Protein AF-A0A4Z1I2K7-F1 (afdb_monomer_lite)

pLDDT: mean 70.23, std 15.48, range [31.17, 91.56]

Sequence (311 aa):
MLHRNRSLVRYIWLFLELQEYDCNECDTHDAELFSISNINNTLITTGILNLFTTLSVWEPGNSLLLDISVHSPSDSEHWFKYLTFEPDVAFDMFDRNPHTKTSMPVRPTDHHHGWIAGSRNSIPSLVAVEKVFGEIFGGSPFKSLKQEDQWWQRLPLVPAITDFRKFTMSLGRSGLMIYSNGQINLLFESLPCAQLQKLIIFGNFEQTYPASYGSYCGPTRIPSSSISKALTNASFTLEHLSISFIVEVNHFFKFRELSWKCPNLTWLALTSRLLIPQVLPAELDDLLRAAAAAAMKMPNLEIMELWNGEK

Structure (mmCIF, N/CA/C/O backbone):
data_AF-A0A4Z1I2K7-F1
#
_entry.id   AF-A0A4Z1I2K7-F1
#
loop_
_atom_site.group_PDB
_atom_site.id
_atom_site.type_symbol
_atom_site.label_atom_id
_atom_site.label_alt_id
_atom_site.label_comp_id
_atom_site.label_asym_id
_atom_site.label_entity_id
_atom_site.label_seq_id
_atom_site.pdbx_PDB_ins_code
_atom_site.Cartn_x
_atom_site.Cartn_y
_atom_site.Cartn_z
_atom_site.occupancy
_atom_site.B_iso_or_equiv
_atom_site.auth_seq_id
_atom_site.auth_comp_id
_atom_site.auth_asym_id
_atom_site.auth_atom_id
_atom_site.pdbx_PDB_model_num
ATOM 1 N N . MET A 1 1 ? -35.663 1.750 9.234 1.00 44.09 1 MET A N 1
ATOM 2 C CA . MET A 1 1 ? -35.023 0.561 8.619 1.00 44.09 1 MET A CA 1
ATOM 3 C C . MET A 1 1 ? -33.587 0.815 8.144 1.00 44.09 1 MET A C 1
ATOM 5 O O . MET A 1 1 ? -32.782 -0.085 8.309 1.00 44.09 1 MET A O 1
ATOM 9 N N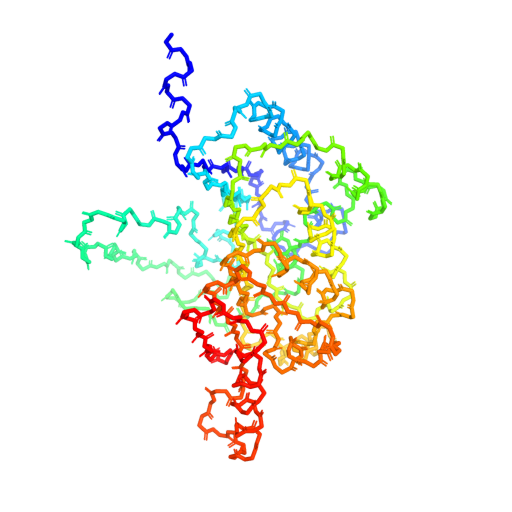 . LEU A 1 2 ? -33.212 2.015 7.668 1.00 52.66 2 LEU A N 1
ATOM 10 C CA . LEU A 1 2 ? -31.837 2.324 7.211 1.00 52.66 2 LEU A CA 1
ATOM 11 C C . LEU A 1 2 ? -30.726 2.161 8.277 1.00 52.66 2 LEU A C 1
ATOM 13 O O . LEU A 1 2 ? -29.655 1.661 7.954 1.00 52.66 2 LEU A O 1
ATOM 17 N N . HIS A 1 3 ? -30.974 2.505 9.548 1.00 52.38 3 HIS A N 1
ATOM 18 C CA . HIS A 1 3 ? -29.964 2.365 10.615 1.00 52.38 3 HIS A CA 1
ATOM 19 C C . HIS A 1 3 ? -29.588 0.909 10.936 1.00 52.38 3 HIS A C 1
ATOM 21 O O . HIS A 1 3 ? -28.457 0.645 11.325 1.00 52.38 3 HIS A O 1
ATOM 27 N N . ARG A 1 4 ? -30.513 -0.044 10.751 1.00 55.06 4 ARG A N 1
ATOM 28 C CA . ARG A 1 4 ? -30.314 -1.454 11.132 1.00 55.06 4 ARG A CA 1
ATOM 29 C C . ARG A 1 4 ? -29.404 -2.208 10.158 1.00 55.06 4 ARG A C 1
ATOM 31 O O . ARG A 1 4 ? -28.819 -3.210 10.541 1.00 55.06 4 ARG A O 1
ATOM 38 N N . ASN A 1 5 ? -29.280 -1.713 8.924 1.00 64.12 5 ASN A N 1
ATOM 39 C CA . ASN A 1 5 ? -28.452 -2.337 7.893 1.00 64.12 5 ASN A CA 1
ATOM 40 C C . ASN A 1 5 ? -26.989 -1.875 7.976 1.00 64.12 5 ASN A C 1
ATOM 42 O O . ASN A 1 5 ? -26.101 -2.668 7.692 1.00 64.12 5 ASN A O 1
ATOM 46 N N . ARG A 1 6 ? -26.724 -0.631 8.411 1.00 76.25 6 ARG A N 1
ATOM 47 C CA . ARG A 1 6 ? -25.356 -0.084 8.518 1.00 76.25 6 ARG A CA 1
ATOM 48 C C . ARG A 1 6 ? -24.484 -0.867 9.504 1.00 76.25 6 ARG A C 1
ATOM 50 O O . ARG A 1 6 ? -23.341 -1.157 9.195 1.00 76.25 6 ARG A O 1
ATOM 57 N N . SER A 1 7 ? -25.036 -1.280 10.646 1.00 77.06 7 SER A N 1
ATOM 58 C CA . SER A 1 7 ? -24.301 -2.032 11.680 1.00 77.06 7 SER A CA 1
ATOM 59 C C . SER A 1 7 ? -23.966 -3.485 11.308 1.00 77.06 7 SER A C 1
ATOM 61 O O . SER A 1 7 ? -23.242 -4.155 12.053 1.00 77.06 7 SER A O 1
ATOM 63 N N . LEU A 1 8 ? -24.507 -3.982 10.189 1.00 82.69 8 LEU A N 1
ATOM 64 C CA . LEU A 1 8 ? -24.230 -5.316 9.653 1.00 82.69 8 LEU A CA 1
ATOM 65 C C . LEU A 1 8 ? -23.111 -5.308 8.606 1.00 82.69 8 LEU A C 1
ATOM 67 O O . LEU A 1 8 ? -22.536 -6.361 8.341 1.00 82.69 8 LEU A O 1
ATOM 71 N N . VAL A 1 9 ? -22.802 -4.153 8.011 1.00 83.94 9 VAL A N 1
ATOM 72 C CA . VAL A 1 9 ? -21.748 -4.039 6.998 1.00 83.94 9 VAL A CA 1
ATOM 73 C C . VAL A 1 9 ? -20.390 -4.110 7.691 1.00 83.94 9 VAL A C 1
ATOM 75 O O . VAL A 1 9 ? -20.098 -3.295 8.559 1.00 83.94 9 VAL A O 1
ATOM 78 N N . ARG A 1 10 ? -19.575 -5.100 7.311 1.00 83.06 10 ARG A N 1
ATOM 79 C CA . ARG A 1 10 ? -18.240 -5.358 7.890 1.00 83.06 10 ARG A CA 1
ATOM 80 C C . ARG A 1 10 ? -17.088 -5.064 6.951 1.00 83.06 10 ARG A C 1
ATOM 82 O O . ARG A 1 10 ? -15.964 -4.905 7.406 1.00 83.06 10 ARG A O 1
ATOM 89 N N . TYR A 1 11 ? -17.367 -5.012 5.657 1.00 82.06 11 TYR A N 1
ATOM 90 C CA . TYR A 1 11 ? -16.368 -4.831 4.622 1.00 82.06 11 TYR A CA 1
ATOM 91 C C . TYR A 1 11 ? -16.939 -3.948 3.522 1.00 82.06 11 TYR A C 1
ATOM 93 O O . TYR A 1 11 ? -18.038 -4.205 3.025 1.00 82.06 11 TYR A O 1
ATOM 101 N N . ILE A 1 12 ? -16.196 -2.907 3.169 1.00 82.81 12 ILE A N 1
ATOM 102 C CA . ILE A 1 12 ? -16.430 -2.091 1.985 1.00 82.81 12 ILE A CA 1
ATOM 103 C C . ILE A 1 12 ? -15.139 -2.098 1.183 1.00 82.81 12 ILE A C 1
ATOM 105 O O . ILE A 1 12 ? -14.084 -1.732 1.695 1.00 82.81 12 ILE A O 1
ATOM 109 N N . TRP A 1 13 ? -15.252 -2.479 -0.083 1.00 82.06 13 TRP A N 1
ATOM 110 C CA . TRP A 1 13 ? -14.166 -2.398 -1.043 1.00 82.06 13 TRP A CA 1
ATOM 111 C C . TRP A 1 13 ? -14.495 -1.336 -2.085 1.00 82.06 13 TRP A C 1
ATOM 113 O O . TRP A 1 13 ? -15.484 -1.452 -2.811 1.00 82.06 13 TRP A O 1
ATOM 123 N N . LEU A 1 14 ? -13.687 -0.279 -2.124 1.00 80.19 14 LEU A N 1
ATOM 124 C CA . LEU A 1 14 ? -13.716 0.715 -3.183 1.00 80.19 14 LEU A CA 1
ATOM 125 C C . LEU A 1 14 ? -12.704 0.313 -4.255 1.00 80.19 14 LEU A C 1
ATOM 127 O O . LEU A 1 14 ? -11.499 0.461 -4.062 1.00 80.19 14 LEU A O 1
ATOM 131 N N . PHE A 1 15 ? -13.210 -0.160 -5.388 1.00 82.50 15 PHE A N 1
ATOM 132 C CA . PHE A 1 15 ? -12.416 -0.459 -6.572 1.00 82.50 15 PHE A CA 1
ATOM 133 C C . PHE A 1 15 ? -12.577 0.663 -7.602 1.00 82.50 15 PHE A C 1
ATOM 135 O O . PHE A 1 15 ? -13.696 0.958 -8.026 1.00 82.50 15 PHE A O 1
ATOM 142 N N . LEU A 1 16 ? -11.474 1.313 -7.973 1.00 81.25 16 LEU A N 1
ATOM 143 C CA . LEU A 1 16 ? -11.445 2.398 -8.950 1.00 81.25 16 LEU A CA 1
ATOM 144 C C . LEU A 1 16 ? -10.683 1.961 -10.200 1.00 81.25 16 LEU A C 1
ATOM 146 O O . LEU A 1 16 ? -9.458 1.833 -10.175 1.00 81.25 16 LEU A O 1
ATOM 150 N N . GLU A 1 17 ? -11.424 1.779 -11.287 1.00 85.81 17 GLU A N 1
ATOM 151 C CA . GLU A 1 17 ? -10.871 1.496 -12.608 1.00 85.81 17 GLU A CA 1
ATOM 152 C C . GLU A 1 17 ? -10.433 2.800 -13.296 1.00 85.81 17 GLU A C 1
ATOM 154 O O . GLU A 1 17 ? -11.206 3.752 -13.422 1.00 85.81 17 GLU A O 1
ATOM 159 N N . LEU A 1 18 ? -9.170 2.852 -13.699 1.00 84.94 18 LEU A N 1
ATOM 160 C CA . LEU A 1 18 ? -8.529 3.937 -14.424 1.00 84.94 18 LEU A CA 1
ATOM 161 C C . LEU A 1 18 ? -8.624 3.688 -15.930 1.00 84.94 18 LEU A C 1
ATOM 163 O O . LEU A 1 18 ? -8.789 2.558 -16.378 1.00 84.94 18 LEU A O 1
ATOM 167 N N . GLN A 1 19 ? -8.458 4.751 -16.717 1.00 88.31 19 GLN A N 1
ATOM 168 C CA . GLN A 1 19 ? -8.424 4.646 -18.177 1.00 88.31 19 GLN A CA 1
ATOM 169 C C . GLN A 1 19 ? -7.367 3.642 -18.661 1.00 88.31 19 GLN A C 1
ATOM 171 O O . GLN A 1 19 ? -6.248 3.614 -18.139 1.00 88.31 19 GLN A O 1
ATOM 176 N N . GLU A 1 20 ? -7.730 2.856 -19.674 1.00 89.12 20 GLU A N 1
ATOM 177 C CA . GLU A 1 20 ? -6.807 2.019 -20.446 1.00 89.12 20 GLU A CA 1
ATOM 178 C C . GLU A 1 20 ? -5.742 2.871 -21.143 1.00 89.12 20 GLU A C 1
ATOM 180 O O . GLU A 1 20 ? -5.973 4.040 -21.469 1.00 89.12 20 GLU A O 1
ATOM 185 N N . TYR A 1 21 ? -4.582 2.268 -21.379 1.00 87.75 21 TYR A N 1
ATOM 186 C CA . TYR A 1 21 ? -3.468 2.884 -22.085 1.00 87.75 21 TYR A CA 1
ATOM 187 C C . TYR A 1 21 ? -2.758 1.856 -22.972 1.00 87.75 21 TYR A C 1
ATOM 189 O O . TYR A 1 21 ? -2.692 0.664 -22.663 1.00 87.75 21 TYR A O 1
ATOM 197 N N . ASP A 1 22 ? -2.205 2.311 -24.093 1.00 89.94 22 ASP A N 1
ATOM 198 C CA . ASP A 1 22 ? -1.552 1.440 -25.070 1.00 89.94 22 ASP A CA 1
ATOM 199 C C . ASP A 1 22 ? -0.019 1.388 -24.893 1.00 89.94 22 ASP A C 1
ATOM 201 O O . ASP A 1 22 ? 0.556 1.952 -23.955 1.00 89.94 22 ASP A O 1
ATOM 205 N N . CYS A 1 23 ? 0.673 0.693 -25.804 1.00 88.81 23 CYS A N 1
ATOM 206 C CA . CYS A 1 23 ? 2.132 0.571 -25.753 1.00 88.81 23 CYS A CA 1
ATOM 207 C C . CYS A 1 23 ? 2.881 1.896 -25.983 1.00 88.81 23 CYS A C 1
ATOM 209 O O . CYS A 1 23 ? 4.070 1.975 -25.679 1.00 88.81 23 CYS A O 1
ATOM 211 N N . ASN A 1 24 ? 2.221 2.943 -26.492 1.00 87.38 24 ASN A N 1
ATOM 212 C CA . ASN A 1 24 ? 2.839 4.264 -26.608 1.00 87.38 24 ASN A CA 1
ATOM 213 C C . ASN A 1 24 ? 2.977 4.935 -25.239 1.00 87.38 24 ASN A C 1
ATOM 215 O O . ASN A 1 24 ? 3.823 5.808 -25.077 1.00 87.38 24 ASN A O 1
ATOM 219 N N . GLU A 1 25 ? 2.167 4.527 -24.259 1.00 85.69 25 GLU A N 1
ATOM 220 C CA . GLU A 1 25 ? 2.172 5.060 -22.897 1.00 85.69 25 GLU A CA 1
ATOM 221 C C . GLU A 1 25 ? 2.825 4.125 -21.873 1.00 85.69 25 GLU A C 1
ATOM 223 O O . GLU A 1 25 ? 3.268 4.587 -20.822 1.00 85.69 25 GLU A O 1
ATOM 228 N N . CYS A 1 26 ? 2.894 2.818 -22.148 1.00 85.88 26 CYS A N 1
ATOM 229 C CA . CYS A 1 26 ? 3.354 1.826 -21.171 1.00 85.88 26 CYS A CA 1
ATOM 230 C C . CYS A 1 26 ? 4.850 1.917 -20.818 1.00 85.88 26 CYS A C 1
ATOM 232 O O . CYS A 1 26 ? 5.275 1.306 -19.841 1.00 85.88 26 CYS A O 1
ATOM 234 N N . ASP A 1 27 ? 5.648 2.612 -21.636 1.00 85.25 27 ASP A N 1
ATOM 235 C CA . ASP A 1 27 ? 7.092 2.837 -21.456 1.00 85.25 27 ASP A CA 1
ATOM 236 C C . ASP A 1 27 ? 7.532 4.181 -22.085 1.00 85.25 27 ASP A C 1
ATOM 238 O O . ASP A 1 27 ? 8.506 4.290 -22.837 1.00 85.25 27 ASP A O 1
ATOM 242 N N . THR A 1 28 ? 6.737 5.227 -21.852 1.00 80.94 28 THR A N 1
ATOM 243 C CA . THR A 1 28 ? 6.946 6.544 -22.467 1.00 80.94 28 THR A CA 1
ATOM 244 C C . THR A 1 28 ? 7.916 7.426 -21.692 1.00 80.94 28 THR A C 1
ATOM 246 O O . THR A 1 28 ? 7.768 7.642 -20.497 1.00 80.94 28 THR A O 1
ATOM 249 N N . HIS A 1 29 ? 8.881 8.029 -22.385 1.00 74.75 29 HIS A N 1
ATOM 250 C CA . HIS A 1 29 ? 9.780 9.022 -21.782 1.00 74.75 29 HIS A CA 1
ATOM 251 C C . HIS A 1 29 ? 9.177 10.439 -21.779 1.00 74.75 29 HIS A C 1
ATOM 253 O O . HIS A 1 29 ? 9.857 11.403 -21.424 1.00 74.75 29 HIS A O 1
ATOM 259 N N . ASP A 1 30 ? 7.915 10.574 -22.194 1.00 72.75 30 ASP A N 1
ATOM 260 C CA . ASP A 1 30 ? 7.165 11.817 -22.087 1.00 72.75 30 ASP A CA 1
ATOM 261 C C . ASP A 1 30 ? 6.683 12.017 -20.644 1.00 72.75 30 ASP A C 1
ATOM 263 O O . ASP A 1 30 ? 5.853 11.264 -20.128 1.00 72.75 30 ASP A O 1
ATOM 267 N N . ALA A 1 31 ? 7.197 13.064 -19.997 1.00 63.00 31 ALA A N 1
ATOM 268 C CA . ALA A 1 31 ? 6.878 13.405 -18.615 1.00 63.00 31 ALA A CA 1
ATOM 269 C C . ALA A 1 31 ? 5.378 13.678 -18.380 1.00 63.00 31 ALA A C 1
ATOM 271 O O . ALA A 1 31 ? 4.906 13.516 -17.252 1.00 63.00 31 ALA A O 1
ATOM 272 N N . GLU A 1 32 ? 4.620 14.071 -19.412 1.00 62.25 32 GLU A N 1
ATOM 273 C CA . GLU A 1 32 ? 3.174 14.305 -19.295 1.00 62.25 32 GLU A CA 1
ATOM 274 C C . GLU A 1 32 ? 2.364 13.000 -19.308 1.00 62.25 32 GLU A C 1
ATOM 276 O O . GLU A 1 32 ? 1.381 12.882 -18.578 1.00 62.25 32 GLU A O 1
ATOM 281 N N . LEU A 1 33 ? 2.797 12.002 -20.084 1.00 63.31 33 LEU A N 1
ATOM 282 C CA . LEU A 1 33 ? 2.142 10.687 -20.193 1.00 63.31 33 LEU A CA 1
ATOM 283 C C . LEU A 1 33 ? 2.595 9.697 -19.110 1.00 63.31 33 LEU A C 1
ATOM 285 O O . LEU A 1 33 ? 1.949 8.673 -18.866 1.00 63.31 33 LEU A O 1
ATOM 289 N N . PHE A 1 34 ? 3.706 10.021 -18.457 1.00 60.81 34 PHE A N 1
ATOM 290 C CA . PHE A 1 34 ? 4.255 9.310 -17.316 1.00 60.81 34 PHE A CA 1
ATOM 291 C C . PHE A 1 34 ? 3.362 9.401 -16.068 1.00 60.81 34 PHE A C 1
ATOM 293 O O . PHE A 1 34 ? 3.260 8.450 -15.296 1.00 60.81 34 PHE A O 1
ATOM 300 N N . SER A 1 35 ? 2.694 10.540 -15.869 1.00 64.75 35 SER A N 1
ATOM 301 C CA . SER A 1 35 ? 1.830 10.768 -14.708 1.00 64.75 35 SER A CA 1
ATOM 302 C C . SER A 1 35 ? 0.425 10.198 -14.917 1.00 64.75 35 SER A C 1
ATOM 304 O O . SER A 1 35 ? -0.076 10.105 -16.038 1.00 64.75 35 SER A O 1
ATOM 306 N N . ILE A 1 36 ? -0.262 9.873 -13.818 1.00 70.06 36 ILE A N 1
ATOM 307 C CA . ILE A 1 36 ? -1.695 9.555 -13.852 1.00 70.06 36 ILE A CA 1
ATOM 308 C C . ILE A 1 36 ? -2.447 10.717 -14.524 1.00 70.06 36 ILE A C 1
ATOM 310 O O . ILE A 1 36 ? -2.233 11.883 -14.177 1.00 70.06 36 ILE A O 1
ATOM 314 N N . SER A 1 37 ? -3.342 10.407 -15.471 1.00 76.81 37 SER A N 1
ATOM 315 C CA . SER A 1 37 ? -4.111 11.428 -16.191 1.00 76.81 37 SER A CA 1
ATOM 316 C C . SER A 1 37 ? -4.931 12.296 -15.225 1.00 76.81 37 SER A C 1
ATOM 318 O O . SER A 1 37 ? -5.364 11.850 -14.160 1.00 76.81 37 SER A O 1
ATOM 320 N N . ASN A 1 38 ? -5.213 13.547 -15.598 1.00 80.25 38 ASN A N 1
ATOM 321 C CA . ASN A 1 38 ? -6.065 14.425 -14.783 1.00 80.25 38 ASN A CA 1
ATOM 322 C C . ASN A 1 38 ? -7.458 13.824 -14.523 1.00 80.25 38 ASN A C 1
ATOM 324 O O . ASN A 1 38 ? -8.038 14.047 -13.460 1.00 80.25 38 ASN A O 1
ATOM 328 N N . ILE A 1 39 ? -7.983 13.047 -15.476 1.00 84.00 39 ILE A N 1
ATOM 329 C CA . ILE A 1 39 ? -9.266 12.346 -15.351 1.00 84.00 39 ILE A CA 1
ATOM 330 C C . ILE A 1 39 ? -9.170 11.278 -14.258 1.00 84.00 39 ILE A C 1
ATOM 332 O O . ILE A 1 39 ? -9.980 11.281 -13.332 1.00 84.00 39 ILE A O 1
ATOM 336 N N . ASN A 1 40 ? -8.137 10.435 -14.310 1.00 82.56 40 ASN A N 1
ATOM 337 C CA . ASN A 1 40 ? -7.884 9.395 -13.315 1.00 82.56 40 ASN A CA 1
ATOM 338 C C . ASN A 1 40 ? -7.641 9.998 -11.919 1.00 82.56 40 ASN A C 1
ATOM 340 O O . ASN A 1 40 ? -8.245 9.571 -10.939 1.00 82.56 40 ASN A O 1
ATOM 344 N N . ASN A 1 41 ? -6.850 11.067 -11.819 1.00 79.00 41 ASN A N 1
ATOM 345 C CA . ASN A 1 41 ? -6.628 11.784 -10.560 1.00 79.00 41 ASN A CA 1
ATOM 346 C C . ASN A 1 41 ? -7.923 12.384 -9.981 1.00 79.00 41 ASN A C 1
ATOM 348 O O . ASN A 1 41 ? -8.159 12.329 -8.769 1.00 79.00 41 ASN A O 1
ATOM 352 N N . THR A 1 42 ? -8.792 12.927 -10.837 1.00 84.94 42 THR A N 1
ATOM 353 C CA . THR A 1 42 ? -10.107 13.447 -10.429 1.00 84.94 42 THR A CA 1
ATOM 354 C C . THR A 1 42 ? -11.017 12.320 -9.947 1.00 84.94 42 THR A C 1
ATOM 356 O O . THR A 1 42 ? -11.695 12.485 -8.933 1.00 84.94 42 THR A O 1
ATOM 359 N N . LEU A 1 43 ? -11.007 11.168 -10.625 1.00 85.12 43 LEU A N 1
ATOM 360 C CA . LEU A 1 43 ? -11.755 9.979 -10.221 1.00 85.12 43 LEU A CA 1
ATOM 361 C C . LEU A 1 43 ? -11.315 9.488 -8.838 1.00 85.12 43 LEU A C 1
ATOM 363 O O . LEU A 1 43 ? -12.165 9.292 -7.972 1.00 85.12 43 LEU A O 1
ATOM 367 N N . ILE A 1 44 ? -10.005 9.355 -8.603 1.00 80.25 44 ILE A N 1
ATOM 368 C CA . ILE A 1 44 ? -9.463 8.890 -7.318 1.00 80.25 44 ILE A CA 1
ATOM 369 C C . ILE A 1 44 ? -9.818 9.864 -6.193 1.00 80.25 44 ILE A C 1
ATOM 371 O O . ILE A 1 44 ? -10.408 9.458 -5.191 1.00 80.25 44 ILE A O 1
ATOM 375 N N . THR A 1 45 ? -9.521 11.156 -6.360 1.00 81.81 45 THR A N 1
ATOM 376 C CA . THR A 1 45 ? -9.831 12.165 -5.330 1.00 81.81 45 THR A CA 1
ATOM 377 C C . THR A 1 45 ? -11.328 12.250 -5.041 1.00 81.81 45 THR A C 1
ATOM 379 O O . THR A 1 45 ? -11.744 12.206 -3.884 1.00 81.81 45 THR A O 1
ATOM 382 N N . THR A 1 46 ? -12.162 12.327 -6.076 1.00 87.25 46 THR A N 1
ATOM 383 C CA . THR A 1 46 ? -13.616 12.446 -5.916 1.00 87.25 46 THR A CA 1
ATOM 384 C C . THR A 1 46 ? -14.215 11.173 -5.321 1.00 87.25 46 THR A C 1
ATOM 386 O O . THR A 1 46 ? -15.070 11.257 -4.442 1.00 87.25 46 THR A O 1
ATOM 389 N N . GLY A 1 47 ? -13.746 9.998 -5.749 1.00 86.44 47 GLY A N 1
ATOM 390 C CA . GLY A 1 47 ? -14.188 8.703 -5.237 1.00 86.44 47 GLY A CA 1
ATOM 391 C C . GLY A 1 47 ? -13.917 8.553 -3.742 1.00 86.44 47 GLY A C 1
ATOM 392 O O . GLY A 1 47 ? -14.837 8.259 -2.977 1.00 86.44 47 GLY A O 1
ATOM 393 N N . ILE A 1 48 ? -12.685 8.843 -3.309 1.00 82.75 48 ILE A N 1
ATOM 394 C CA . ILE A 1 48 ? -12.300 8.803 -1.891 1.00 82.75 48 ILE A CA 1
ATOM 395 C C . ILE A 1 48 ? -13.100 9.835 -1.085 1.00 82.75 48 ILE A C 1
ATOM 397 O O . ILE A 1 48 ? -13.696 9.485 -0.067 1.00 82.75 48 ILE A O 1
ATOM 401 N N . LEU A 1 49 ? -13.188 11.088 -1.547 1.00 83.94 49 LEU A N 1
ATOM 402 C CA . LEU A 1 49 ? -13.927 12.139 -0.839 1.00 83.94 49 LEU A CA 1
ATOM 403 C C . LEU A 1 49 ? -15.413 11.792 -0.672 1.00 83.94 49 LEU A C 1
ATOM 405 O O . LEU A 1 49 ? -15.969 11.950 0.419 1.00 83.94 49 LEU A O 1
ATOM 409 N N . ASN A 1 50 ? -16.061 11.310 -1.732 1.00 89.00 50 ASN A N 1
ATOM 410 C CA . ASN A 1 50 ? -17.474 10.941 -1.703 1.00 89.00 50 ASN A CA 1
ATOM 411 C C . ASN A 1 50 ? -17.722 9.746 -0.784 1.00 89.00 50 ASN A C 1
ATOM 413 O O . ASN A 1 50 ? -18.711 9.743 -0.044 1.00 89.00 50 ASN A O 1
ATOM 417 N N . LEU A 1 51 ? -16.822 8.758 -0.790 1.00 86.19 51 LEU A N 1
ATOM 418 C CA . LEU A 1 51 ? -16.898 7.621 0.118 1.00 86.19 51 LEU A CA 1
ATOM 419 C C . LEU A 1 51 ? -16.805 8.083 1.574 1.00 86.19 51 LEU A C 1
ATOM 421 O O . LEU A 1 51 ? -17.703 7.790 2.361 1.00 86.19 51 LEU A O 1
ATOM 425 N N . PHE A 1 52 ? -15.771 8.852 1.921 1.00 84.38 52 PHE A N 1
ATOM 426 C CA . PHE A 1 52 ? -15.585 9.354 3.283 1.00 84.38 52 PHE A CA 1
ATOM 427 C C . PHE A 1 52 ? -16.769 10.225 3.715 1.00 84.38 52 PHE A C 1
ATOM 429 O O . PHE A 1 52 ? -17.299 10.050 4.808 1.00 84.38 52 PHE A O 1
ATOM 436 N N . THR A 1 53 ? -17.273 11.095 2.836 1.00 86.50 53 THR A N 1
ATOM 437 C CA . THR A 1 53 ? -18.477 11.902 3.104 1.00 86.50 53 THR A CA 1
ATOM 438 C C . THR A 1 53 ? -19.692 11.026 3.390 1.00 86.50 53 THR A C 1
ATOM 440 O O . THR A 1 53 ? -20.414 11.261 4.358 1.00 86.50 53 THR A O 1
ATOM 443 N N . THR A 1 54 ? -19.898 9.975 2.600 1.00 89.31 54 THR A N 1
ATOM 444 C CA . THR A 1 54 ? -21.028 9.052 2.763 1.00 89.31 54 THR A CA 1
ATOM 445 C C . THR A 1 54 ? -20.930 8.242 4.054 1.00 89.31 54 THR A C 1
ATOM 447 O O . THR A 1 54 ? -21.942 8.025 4.725 1.00 89.31 54 THR A O 1
ATOM 450 N N . LEU A 1 55 ? -19.727 7.796 4.416 1.00 86.19 55 LEU A N 1
ATOM 451 C CA . LEU A 1 55 ? -19.493 7.014 5.627 1.00 86.19 55 LEU A CA 1
ATOM 452 C C . LEU A 1 55 ? -19.419 7.883 6.892 1.00 86.19 55 LEU A C 1
ATOM 454 O O . LEU A 1 55 ? -19.652 7.373 7.981 1.00 86.19 55 LEU A O 1
ATOM 458 N N . SER A 1 56 ? -19.176 9.191 6.776 1.00 84.88 56 SER A N 1
ATOM 459 C CA . SER A 1 56 ? -19.061 10.102 7.930 1.00 84.88 56 SER A CA 1
ATOM 460 C C . SER A 1 56 ? -20.318 10.173 8.804 1.00 84.88 56 SER A C 1
ATOM 462 O O . SER A 1 56 ? -20.236 10.424 10.002 1.00 84.88 56 SER A O 1
ATOM 464 N N . VAL A 1 57 ? -21.490 9.906 8.220 1.00 87.12 57 VAL A N 1
ATOM 465 C CA . VAL A 1 57 ? -22.783 9.872 8.928 1.00 87.12 57 VAL A CA 1
ATOM 466 C C . VAL A 1 57 ? -23.122 8.487 9.490 1.00 87.12 57 VAL A C 1
ATOM 468 O O . VAL A 1 57 ? -24.264 8.235 9.890 1.00 87.12 57 VAL A O 1
ATOM 471 N N . TRP A 1 58 ? -22.192 7.534 9.414 1.00 85.81 58 TRP A N 1
ATOM 472 C CA . TRP A 1 58 ? -22.358 6.214 10.004 1.00 85.81 58 TRP A CA 1
ATOM 473 C C . TRP A 1 58 ? -21.890 6.265 11.452 1.00 85.81 58 TRP A C 1
ATOM 475 O O . TRP A 1 58 ? -20.767 6.670 11.743 1.00 85.81 58 TRP A O 1
ATOM 485 N N . GLU A 1 59 ? -22.774 5.843 12.352 1.00 80.56 59 GLU A N 1
ATOM 486 C CA . GLU A 1 59 ? -22.447 5.730 13.769 1.00 80.56 59 GLU A CA 1
ATOM 487 C C . GLU A 1 59 ? -21.324 4.705 13.979 1.00 80.56 59 GLU A C 1
ATOM 489 O O . GLU A 1 59 ? -21.277 3.718 13.232 1.00 80.56 59 GLU A O 1
ATOM 494 N N . PRO A 1 60 ? -20.473 4.888 15.006 1.00 71.88 60 PRO A N 1
ATOM 495 C CA . PRO A 1 60 ? -19.556 3.854 15.468 1.00 71.88 60 PRO A CA 1
ATOM 496 C C . PRO A 1 60 ? -20.339 2.557 15.692 1.00 71.88 60 PRO A C 1
ATOM 498 O O . PRO A 1 60 ? -21.196 2.459 16.573 1.00 71.88 60 PRO A O 1
ATOM 501 N N . GLY A 1 61 ? -20.124 1.596 14.801 1.00 68.31 61 GLY A N 1
ATOM 502 C CA . GLY A 1 61 ? -20.843 0.335 14.771 1.00 68.31 61 GLY A CA 1
ATOM 503 C C . GLY A 1 61 ? -19.951 -0.806 15.215 1.00 68.31 61 GLY A C 1
ATOM 504 O O . GLY A 1 61 ? -18.935 -0.626 15.881 1.00 68.31 61 GLY A O 1
ATOM 505 N N . ASN A 1 62 ? -20.321 -2.010 14.800 1.00 63.72 62 ASN A N 1
ATOM 506 C CA . ASN A 1 62 ? -19.366 -3.094 14.856 1.00 63.72 62 ASN A CA 1
ATOM 507 C C . ASN A 1 62 ? -18.299 -2.882 13.762 1.00 63.72 62 ASN A C 1
ATOM 509 O O . ASN A 1 62 ? -18.650 -2.403 12.688 1.00 63.72 62 ASN A O 1
ATOM 513 N N . SER A 1 63 ? -17.051 -3.273 14.034 1.00 73.38 63 SER A N 1
ATOM 514 C CA . SER A 1 63 ? -15.876 -3.017 13.185 1.00 73.38 63 SER A CA 1
ATOM 515 C C . SER A 1 63 ? -16.139 -3.123 11.667 1.00 73.38 63 SER A C 1
ATOM 517 O O . SER A 1 63 ? -16.705 -4.123 11.201 1.00 73.38 63 SER A O 1
ATOM 519 N N . LEU A 1 64 ? -15.774 -2.062 10.931 1.00 78.94 64 LEU A N 1
ATOM 520 C CA . LEU A 1 64 ? -15.875 -1.933 9.472 1.00 78.94 64 LEU A CA 1
ATOM 521 C C . LEU A 1 64 ? -14.471 -1.841 8.874 1.00 78.94 64 LEU A C 1
ATOM 523 O O . LEU A 1 64 ? -13.724 -0.906 9.173 1.00 78.94 64 LEU A O 1
ATOM 527 N N . LEU A 1 65 ? -14.172 -2.779 7.977 1.00 76.69 65 LEU A N 1
ATOM 528 C CA . LEU A 1 65 ? -12.976 -2.802 7.151 1.00 76.69 65 LEU A CA 1
ATOM 529 C C . LEU A 1 65 ? -13.205 -2.039 5.845 1.00 76.69 65 LEU A C 1
ATOM 531 O O . LEU A 1 65 ? -14.055 -2.428 5.042 1.00 76.69 65 LEU A O 1
ATOM 535 N N . LEU A 1 66 ? -12.418 -0.986 5.626 1.00 77.25 66 LEU A N 1
ATOM 536 C CA . LEU A 1 66 ? -12.317 -0.311 4.336 1.00 77.25 66 LEU A CA 1
ATOM 537 C C . LEU A 1 66 ? -11.079 -0.801 3.576 1.00 77.25 66 LEU A C 1
ATOM 539 O O . LEU A 1 66 ? -9.970 -0.761 4.109 1.00 77.25 66 LEU A O 1
ATOM 543 N N . ASP A 1 67 ? -11.292 -1.216 2.329 1.00 74.56 67 ASP A N 1
ATOM 544 C CA . ASP A 1 67 ? -10.259 -1.544 1.348 1.00 74.56 67 ASP A CA 1
ATOM 545 C C . ASP A 1 67 ? -10.394 -0.639 0.120 1.00 74.56 67 ASP A C 1
ATOM 547 O O . ASP A 1 67 ? -11.507 -0.362 -0.332 1.00 74.56 67 ASP A O 1
ATOM 551 N N . ILE A 1 68 ? -9.272 -0.150 -0.404 1.00 74.62 68 ILE A N 1
ATOM 552 C CA . ILE A 1 68 ? -9.233 0.731 -1.575 1.00 74.62 68 ILE A CA 1
ATOM 553 C C . ILE A 1 68 ? -8.225 0.165 -2.565 1.00 74.62 68 ILE A C 1
ATOM 555 O O . ILE A 1 68 ? -7.048 0.017 -2.237 1.00 74.62 68 ILE A O 1
ATOM 559 N N . SER A 1 69 ? -8.681 -0.082 -3.788 1.00 74.44 69 SER A N 1
ATOM 560 C CA . SER A 1 69 ? -7.851 -0.533 -4.903 1.00 74.44 69 SER A CA 1
ATOM 561 C C . SER A 1 69 ? -8.040 0.396 -6.097 1.00 74.44 69 SER A C 1
ATOM 563 O O . SER A 1 69 ? -9.154 0.827 -6.390 1.00 74.44 69 SER A O 1
ATOM 565 N N . VAL A 1 70 ? -6.941 0.717 -6.772 1.00 75.38 70 VAL A N 1
ATOM 566 C CA . VAL A 1 70 ? -6.904 1.604 -7.939 1.00 75.38 70 VAL A CA 1
ATOM 567 C C . VAL A 1 70 ? -6.114 0.899 -9.027 1.00 75.38 70 VAL A C 1
ATOM 569 O O . VAL A 1 70 ? -5.027 0.408 -8.733 1.00 75.38 70 VAL A O 1
ATOM 572 N N . HIS A 1 71 ? -6.652 0.831 -10.243 1.00 77.62 71 HIS A N 1
ATOM 573 C CA . HIS A 1 71 ? -6.095 -0.011 -11.300 1.00 77.62 71 HIS A CA 1
ATOM 574 C C . HIS A 1 71 ? -6.516 0.429 -12.708 1.00 77.62 71 HIS A C 1
ATOM 576 O O . HIS A 1 71 ? -7.679 0.755 -12.884 1.00 77.62 71 HIS A O 1
ATOM 582 N N . SER A 1 72 ? -5.632 0.367 -13.712 1.00 82.31 72 SER A N 1
ATOM 583 C CA . SER A 1 72 ? -6.002 0.437 -15.143 1.00 82.31 72 SER A CA 1
ATOM 584 C C . SER A 1 72 ? -5.948 -0.950 -15.788 1.00 82.31 72 SER A C 1
ATOM 586 O O . SER A 1 72 ? -4.871 -1.534 -15.711 1.00 82.31 72 SER A O 1
ATOM 588 N N . PRO A 1 73 ? -6.982 -1.457 -16.498 1.00 84.12 73 PRO A N 1
ATOM 589 C CA . PRO A 1 73 ? -6.973 -2.791 -17.133 1.00 84.12 73 PRO A CA 1
ATOM 590 C C . PRO A 1 73 ? -5.663 -3.138 -17.865 1.00 84.12 73 PRO A C 1
ATOM 592 O O . PRO A 1 73 ? -5.133 -4.252 -17.745 1.00 84.12 73 PRO A O 1
ATOM 595 N N . SER A 1 74 ? -5.072 -2.131 -18.509 1.00 86.12 74 SER A N 1
ATOM 596 C CA . SER A 1 74 ? -3.802 -2.193 -19.231 1.00 86.12 74 SER A CA 1
ATOM 597 C C . SER A 1 74 ? -2.566 -2.518 -18.374 1.00 86.12 74 SER A C 1
ATOM 599 O O . SER A 1 74 ? -1.581 -3.028 -18.912 1.00 86.12 74 SER A O 1
ATOM 601 N N . ASP A 1 75 ? -2.597 -2.340 -17.046 1.00 81.25 75 ASP A N 1
ATOM 602 C CA . ASP A 1 75 ? -1.495 -2.693 -16.131 1.00 81.25 75 ASP A CA 1
ATOM 603 C C . ASP A 1 75 ? -1.064 -4.162 -16.312 1.00 81.25 75 ASP A C 1
ATOM 605 O O . ASP A 1 75 ? 0.127 -4.491 -16.267 1.00 81.25 75 ASP A O 1
ATOM 609 N N . SER A 1 76 ? -2.033 -5.052 -16.565 1.00 82.12 76 SER A N 1
ATOM 610 C CA . SER A 1 76 ? -1.798 -6.484 -16.807 1.00 82.12 76 SER A CA 1
ATOM 611 C C . SER A 1 76 ? -1.640 -6.867 -18.282 1.00 82.12 76 SER A C 1
ATOM 613 O O . SER A 1 76 ? -1.269 -8.001 -18.591 1.00 82.12 76 SER A O 1
ATOM 615 N N . GLU A 1 77 ? -1.874 -5.946 -19.212 1.00 86.75 77 GLU A N 1
ATOM 616 C CA . GLU A 1 77 ? -1.744 -6.215 -20.647 1.00 86.75 77 GLU A CA 1
ATOM 617 C C . GLU A 1 77 ? -0.288 -6.091 -21.112 1.00 86.75 77 GLU A C 1
ATOM 619 O O . GLU A 1 77 ? 0.148 -6.839 -21.992 1.00 86.75 77 GLU A O 1
ATOM 624 N N . HIS A 1 78 ? 0.492 -5.235 -20.445 1.00 87.62 78 HIS A N 1
ATOM 625 C CA . HIS A 1 78 ? 1.858 -4.877 -20.833 1.00 87.62 78 HIS A CA 1
ATOM 626 C C . HIS A 1 78 ? 2.925 -5.619 -20.006 1.00 87.62 78 HIS A C 1
ATOM 628 O O . HIS A 1 78 ? 3.025 -6.851 -20.015 1.00 87.62 78 HIS A O 1
ATOM 634 N N . TRP A 1 79 ? 3.742 -4.867 -19.264 1.00 84.44 79 TRP A N 1
ATOM 635 C CA . TRP A 1 79 ? 4.895 -5.354 -18.508 1.00 84.44 79 TRP A CA 1
ATOM 636 C C . TRP A 1 79 ? 4.542 -6.230 -17.298 1.00 84.44 79 TRP A C 1
ATOM 638 O O . TRP A 1 79 ? 5.332 -7.107 -16.929 1.00 84.44 79 TRP A O 1
ATOM 648 N N . PHE A 1 80 ? 3.363 -6.051 -16.696 1.00 83.00 80 PHE A N 1
ATOM 649 C CA . PHE A 1 80 ? 3.004 -6.669 -15.414 1.00 83.00 80 PHE A CA 1
ATOM 650 C C . PHE A 1 80 ? 1.846 -7.653 -15.532 1.00 83.00 80 PHE A C 1
ATOM 652 O O . PHE A 1 80 ? 0.914 -7.639 -14.734 1.00 83.00 80 PHE A O 1
ATOM 659 N N . LYS A 1 81 ? 1.949 -8.595 -16.477 1.00 80.31 81 LYS A N 1
ATOM 660 C CA . LYS A 1 81 ? 0.897 -9.594 -16.725 1.00 80.31 81 LYS A CA 1
ATOM 661 C C . LYS A 1 81 ? 0.445 -10.347 -15.477 1.00 80.31 81 LYS A C 1
ATOM 663 O O . LYS A 1 81 ? -0.670 -10.842 -15.431 1.00 80.31 81 LYS A O 1
ATOM 668 N N . TYR A 1 82 ? 1.303 -10.515 -14.468 1.00 74.44 82 TYR A N 1
ATOM 669 C CA . TYR A 1 82 ? 0.972 -11.199 -13.208 1.00 74.44 82 TYR A CA 1
ATOM 670 C C . TYR A 1 82 ? -0.029 -10.454 -12.321 1.00 74.44 82 TYR A C 1
ATOM 672 O O . TYR A 1 82 ? -0.544 -11.073 -11.396 1.00 74.44 82 TYR A O 1
ATOM 680 N N . LEU A 1 83 ? -0.283 -9.169 -12.565 1.00 71.94 83 LEU A N 1
ATOM 681 C CA . LEU A 1 83 ? -1.249 -8.424 -11.779 1.00 71.94 83 LEU A CA 1
ATOM 682 C C . LEU A 1 83 ? -2.656 -8.979 -12.017 1.00 71.94 83 LEU A C 1
ATOM 684 O O . LEU A 1 83 ? -3.066 -9.232 -13.150 1.00 71.94 83 LEU A O 1
ATOM 688 N N . THR A 1 84 ? -3.361 -9.202 -10.915 1.00 66.31 84 THR A N 1
ATOM 689 C CA . THR A 1 84 ? -4.752 -9.644 -10.869 1.00 66.31 84 THR A CA 1
ATOM 690 C C . THR A 1 84 ? -5.508 -8.684 -9.971 1.00 66.31 84 THR A C 1
ATOM 692 O O . THR A 1 84 ? -5.021 -8.343 -8.895 1.00 66.31 84 THR A O 1
ATOM 695 N N . PHE A 1 85 ? -6.693 -8.265 -10.401 1.00 63.00 85 PHE A N 1
ATOM 696 C CA . PHE A 1 85 ? -7.448 -7.174 -9.772 1.00 63.00 85 PHE A CA 1
ATOM 697 C C . PHE A 1 85 ? -8.673 -7.696 -9.028 1.00 63.00 85 PHE A C 1
ATOM 699 O O . PHE A 1 85 ? -9.748 -7.104 -9.042 1.00 63.00 85 PHE A O 1
ATOM 706 N N . GLU A 1 86 ? -8.492 -8.853 -8.401 1.00 59.59 86 GLU A N 1
ATOM 707 C CA . GLU A 1 86 ? -9.487 -9.512 -7.570 1.00 59.59 86 GLU A CA 1
ATOM 708 C C . GLU A 1 86 ? -9.247 -9.142 -6.101 1.00 59.59 86 GLU A C 1
ATOM 710 O O . GLU A 1 86 ? -8.109 -8.866 -5.713 1.00 59.59 86 GLU A O 1
ATOM 715 N N . PRO A 1 87 ? -10.294 -9.122 -5.261 1.00 53.34 87 PRO A N 1
ATOM 716 C CA . PRO A 1 87 ? -10.099 -8.885 -3.845 1.00 53.34 87 PRO A CA 1
ATOM 717 C C . PRO A 1 87 ? -9.320 -10.064 -3.255 1.00 53.34 87 PRO A C 1
ATOM 719 O O . PRO A 1 87 ? -9.764 -11.208 -3.319 1.00 53.34 87 PRO A O 1
ATOM 722 N N . ASP A 1 88 ? -8.193 -9.775 -2.603 1.00 49.06 88 ASP A N 1
ATOM 723 C CA . ASP A 1 88 ? -7.380 -10.767 -1.878 1.00 49.06 88 ASP A CA 1
ATOM 724 C C . ASP A 1 88 ? -8.163 -11.509 -0.782 1.00 49.06 88 ASP A C 1
ATOM 726 O O . ASP A 1 88 ? -7.716 -12.529 -0.250 1.00 49.06 88 ASP A O 1
ATOM 730 N N . VAL A 1 89 ? -9.322 -10.973 -0.396 1.00 51.59 89 VAL A N 1
ATOM 731 C CA . VAL A 1 89 ? -10.251 -11.632 0.511 1.00 51.59 89 VAL A CA 1
ATOM 732 C C . VAL A 1 89 ? -10.994 -12.716 -0.272 1.00 51.59 89 VAL A C 1
ATOM 734 O O . VAL A 1 89 ? -12.153 -12.556 -0.655 1.00 51.59 89 VAL A O 1
ATOM 737 N N . ALA A 1 90 ? -10.356 -13.878 -0.429 1.00 43.22 90 ALA A N 1
ATOM 738 C CA . ALA A 1 90 ? -11.125 -15.111 -0.339 1.00 43.22 90 ALA A CA 1
ATOM 739 C C . ALA A 1 90 ? -11.953 -14.997 0.951 1.00 43.22 90 ALA A C 1
ATOM 741 O O . ALA A 1 90 ? -11.411 -14.627 1.996 1.00 43.22 90 ALA A O 1
ATOM 742 N N . PHE A 1 91 ? -13.265 -15.213 0.882 1.00 43.91 91 PHE A N 1
ATOM 743 C CA . PHE A 1 91 ? -14.184 -15.203 2.026 1.00 43.91 91 PHE A CA 1
ATOM 744 C C . PHE A 1 91 ? -13.877 -16.369 3.003 1.00 43.91 91 PHE A C 1
ATOM 746 O O . PHE A 1 91 ? -14.749 -17.133 3.397 1.00 43.91 91 PHE A O 1
ATOM 753 N N . ASP A 1 92 ? -12.630 -16.502 3.446 1.00 41.47 92 ASP A N 1
ATOM 754 C CA . ASP A 1 92 ? -12.123 -17.556 4.323 1.00 41.47 92 ASP A CA 1
ATOM 755 C C . ASP A 1 92 ? -12.419 -17.274 5.805 1.00 41.47 92 ASP A C 1
ATOM 757 O O . ASP A 1 92 ? -11.963 -18.003 6.683 1.00 41.47 92 ASP A O 1
ATOM 761 N N . MET A 1 93 ? -13.237 -16.262 6.126 1.00 41.81 93 MET A N 1
ATOM 762 C CA . MET A 1 93 ? -13.784 -16.149 7.482 1.00 41.81 93 MET A CA 1
ATOM 763 C C . MET A 1 93 ? -14.856 -17.209 7.786 1.00 41.81 93 MET A C 1
ATOM 765 O O . MET A 1 93 ? -15.169 -17.368 8.964 1.00 41.81 93 MET A O 1
ATOM 769 N N . PHE A 1 94 ? -15.387 -17.960 6.800 1.00 39.19 94 PHE A N 1
ATOM 770 C CA . PHE A 1 94 ? -16.420 -18.972 7.082 1.00 39.19 94 PHE A CA 1
ATOM 771 C C . PHE A 1 94 ? -16.399 -20.306 6.326 1.00 39.19 94 PHE A C 1
ATOM 773 O O . PHE A 1 94 ? -17.191 -21.157 6.718 1.00 39.19 94 PHE A O 1
ATOM 780 N N . ASP A 1 95 ? -15.518 -20.589 5.361 1.00 31.86 95 ASP A N 1
ATOM 781 C CA . ASP A 1 95 ? -15.531 -21.930 4.753 1.00 31.86 95 ASP A CA 1
ATOM 782 C C . ASP A 1 95 ? -14.157 -22.467 4.350 1.00 31.86 95 ASP A C 1
ATOM 784 O O . ASP A 1 95 ? -13.419 -21.885 3.563 1.00 31.86 95 ASP A O 1
ATOM 788 N N . ARG A 1 96 ? -13.836 -23.657 4.870 1.00 41.06 96 ARG A N 1
ATOM 789 C CA . ARG A 1 96 ? -12.747 -24.494 4.367 1.00 41.06 96 ARG A CA 1
ATOM 790 C C . ARG A 1 96 ? -13.136 -25.011 2.984 1.00 41.06 96 ARG A C 1
ATOM 792 O O . ARG A 1 96 ? -13.852 -26.007 2.907 1.00 41.06 96 ARG A O 1
ATOM 799 N N . ASN A 1 97 ? -12.586 -24.454 1.906 1.00 31.73 97 ASN A N 1
ATOM 800 C CA . ASN A 1 97 ? -12.371 -25.261 0.703 1.00 31.73 97 ASN A CA 1
ATOM 801 C C . ASN A 1 97 ? -11.232 -24.723 -0.185 1.00 31.73 97 ASN A C 1
ATOM 803 O O . ASN A 1 97 ? -11.441 -23.804 -0.974 1.00 31.73 97 ASN A O 1
ATOM 807 N N . PRO A 1 98 ? -10.014 -25.286 -0.112 1.00 40.88 98 PRO A N 1
ATOM 808 C CA . PRO A 1 98 ? -8.856 -24.727 -0.798 1.00 40.88 98 PRO A CA 1
ATOM 809 C C . PRO A 1 98 ? -8.721 -25.218 -2.248 1.00 40.88 98 PRO A C 1
ATOM 811 O O . PRO A 1 98 ? -7.634 -25.638 -2.619 1.00 40.88 98 PRO A O 1
ATOM 814 N N . HIS A 1 99 ? -9.756 -25.198 -3.096 1.00 41.44 99 HIS A N 1
ATOM 815 C CA . HIS A 1 99 ? -9.629 -25.704 -4.477 1.00 41.44 99 HIS A CA 1
ATOM 816 C C . HIS A 1 99 ? -10.430 -24.921 -5.526 1.00 41.44 99 HIS A C 1
ATOM 818 O O . HIS A 1 99 ? -11.414 -25.423 -6.050 1.00 41.44 99 HIS A O 1
ATOM 824 N N . THR A 1 100 ? -9.900 -23.774 -5.949 1.00 32.97 100 THR A N 1
ATOM 825 C CA . THR A 1 100 ? -9.950 -23.341 -7.359 1.00 32.97 100 THR A CA 1
ATOM 826 C C . THR A 1 100 ? -8.723 -22.489 -7.673 1.00 32.97 100 THR A C 1
ATOM 828 O O . THR A 1 100 ? -8.793 -21.273 -7.800 1.00 32.97 100 THR A O 1
ATOM 831 N N . LYS A 1 101 ? -7.559 -23.135 -7.827 1.00 37.25 101 LYS A N 1
ATOM 832 C CA . LYS A 1 101 ? -6.532 -22.580 -8.715 1.00 37.25 101 LYS A CA 1
ATOM 833 C C . LYS A 1 101 ? -7.066 -22.758 -10.126 1.00 37.25 101 LYS A C 1
ATOM 835 O O . LYS A 1 101 ? -6.904 -23.827 -10.711 1.00 37.25 101 LYS A O 1
ATOM 840 N N . THR A 1 102 ? -7.742 -21.743 -10.645 1.00 34.94 102 THR A N 1
ATOM 841 C CA . THR A 1 102 ? -8.009 -21.643 -12.075 1.00 34.94 102 THR A CA 1
ATOM 842 C C . THR A 1 102 ? -6.642 -21.670 -12.746 1.00 34.94 102 THR A C 1
ATOM 844 O O . THR A 1 102 ? -5.840 -20.750 -12.598 1.00 34.94 102 THR A O 1
ATOM 847 N N . SER A 1 103 ? -6.313 -22.793 -13.379 1.00 36.50 103 SER A N 1
ATOM 848 C CA . SER A 1 103 ? -5.123 -22.925 -14.206 1.00 36.50 103 SER A CA 1
ATOM 849 C C . SER A 1 103 ? -5.180 -21.812 -15.242 1.00 36.50 103 SER A C 1
ATOM 851 O O . SER A 1 103 ? -6.040 -21.848 -16.124 1.00 36.50 103 SER A O 1
ATOM 853 N N . MET A 1 104 ? -4.322 -20.800 -15.093 1.00 44.19 104 MET A N 1
ATOM 854 C CA . MET A 1 104 ? -4.242 -19.735 -16.079 1.00 44.19 104 MET A CA 1
ATOM 855 C C . MET A 1 104 ? -3.946 -20.376 -17.438 1.00 44.19 104 MET A C 1
ATOM 857 O O . MET A 1 104 ? -3.036 -21.211 -17.515 1.00 44.19 104 MET A O 1
ATOM 861 N N . PRO A 1 105 ? -4.699 -20.041 -18.502 1.00 51.88 105 PRO A N 1
ATOM 862 C CA . PRO A 1 105 ? -4.318 -20.450 -19.845 1.00 51.88 105 PRO A CA 1
ATOM 863 C C . PRO A 1 105 ? -2.874 -20.006 -20.088 1.00 51.88 105 PRO A C 1
ATOM 865 O O . PRO A 1 105 ? -2.461 -18.957 -19.586 1.00 51.88 105 PRO A O 1
ATOM 868 N N . VAL A 1 106 ? -2.098 -20.827 -20.808 1.00 54.91 106 VAL A N 1
ATOM 869 C CA . VAL A 1 106 ? -0.711 -20.512 -21.178 1.00 54.91 106 VAL A CA 1
ATOM 870 C C . VAL A 1 106 ? -0.698 -19.095 -21.733 1.00 54.91 106 VAL A C 1
ATOM 872 O O . VAL A 1 106 ? -1.256 -18.841 -22.801 1.00 54.91 106 VAL A O 1
ATOM 875 N N . ARG A 1 107 ? -0.130 -18.160 -20.966 1.00 65.06 107 ARG A N 1
ATOM 876 C CA . ARG A 1 107 ? -0.116 -16.760 -21.371 1.00 65.06 107 ARG A CA 1
ATOM 877 C C . ARG A 1 107 ? 0.702 -16.665 -22.654 1.00 65.06 107 ARG A C 1
ATOM 879 O O . ARG A 1 107 ? 1.812 -17.210 -22.687 1.00 65.06 107 ARG A O 1
ATOM 886 N N . PRO A 1 108 ? 0.158 -16.036 -23.707 1.00 69.31 108 PRO A N 1
ATOM 887 C CA . PRO A 1 108 ? 0.842 -15.951 -24.981 1.00 69.31 108 PRO A CA 1
ATOM 888 C C . PRO A 1 108 ? 2.203 -15.275 -24.804 1.00 69.31 108 PRO A C 1
ATOM 890 O O . PRO A 1 108 ? 2.384 -14.404 -23.950 1.00 69.31 108 PRO A O 1
ATOM 893 N N . THR A 1 109 ? 3.169 -15.720 -25.602 1.00 83.75 109 THR A N 1
ATOM 894 C CA . THR A 1 109 ? 4.475 -15.072 -25.701 1.00 83.75 109 THR A CA 1
ATOM 895 C C . THR A 1 109 ? 4.281 -13.628 -26.157 1.00 83.75 109 THR A C 1
ATOM 897 O O . THR A 1 109 ? 3.621 -13.373 -27.161 1.00 83.75 109 THR A O 1
ATOM 900 N N . ASP A 1 110 ? 4.877 -12.702 -25.420 1.00 86.62 110 ASP A N 1
ATOM 901 C CA . ASP A 1 110 ? 4.882 -11.274 -25.690 1.00 86.62 110 ASP A CA 1
ATOM 902 C C . ASP A 1 110 ? 6.329 -10.794 -25.601 1.00 86.62 110 ASP A C 1
ATOM 904 O O . ASP A 1 110 ? 6.844 -10.435 -24.541 1.00 86.62 110 ASP A O 1
ATOM 908 N N . HIS A 1 111 ? 7.006 -10.850 -26.744 1.00 87.06 111 HIS A N 1
ATOM 909 C CA . HIS A 1 111 ? 8.402 -10.451 -26.847 1.00 87.06 111 HIS A CA 1
ATOM 910 C C . HIS A 1 111 ? 8.613 -8.960 -26.567 1.00 87.06 111 HIS A C 1
ATOM 912 O O . HIS A 1 111 ? 9.706 -8.594 -26.144 1.00 87.06 111 HIS A O 1
ATOM 918 N N . HIS A 1 112 ? 7.594 -8.120 -26.782 1.00 87.62 112 HIS A N 1
ATOM 919 C CA . HIS A 1 112 ? 7.700 -6.677 -26.585 1.00 87.62 112 HIS A CA 1
ATOM 920 C C . HIS A 1 112 ? 7.849 -6.335 -25.100 1.00 87.62 112 HIS A C 1
ATOM 922 O O . HIS A 1 112 ? 8.723 -5.557 -24.735 1.00 87.62 112 HIS A O 1
ATOM 928 N N . HIS A 1 113 ? 7.091 -7.020 -24.242 1.00 89.44 113 HIS A N 1
ATOM 929 C CA . HIS A 1 113 ? 7.137 -6.842 -22.788 1.00 89.44 113 HIS A CA 1
ATOM 930 C C . HIS A 1 113 ? 7.980 -7.905 -22.064 1.00 89.44 113 HIS A C 1
ATOM 932 O O . HIS A 1 113 ? 7.867 -8.093 -20.851 1.00 89.44 113 HIS A O 1
ATOM 938 N N . GLY A 1 114 ? 8.812 -8.646 -22.802 1.00 86.44 114 GLY A N 1
ATOM 939 C CA . GLY A 1 114 ? 9.756 -9.603 -22.229 1.00 86.44 114 GLY A CA 1
ATOM 940 C C . GLY A 1 114 ? 9.143 -10.900 -21.698 1.00 86.44 114 GLY A C 1
ATOM 941 O O . GLY A 1 114 ? 9.783 -11.566 -20.890 1.00 86.44 114 GLY A O 1
ATOM 942 N N . TRP A 1 115 ? 7.941 -11.293 -22.120 1.00 88.50 115 TRP A N 1
ATOM 943 C CA . TRP A 1 115 ? 7.293 -12.541 -21.703 1.00 88.50 115 TRP A CA 1
ATOM 944 C C . TRP A 1 115 ? 7.466 -13.645 -22.751 1.00 88.50 115 TRP A C 1
ATOM 946 O O . TRP A 1 115 ? 7.123 -13.474 -23.916 1.00 88.50 115 TRP A O 1
ATOM 956 N N . ILE A 1 116 ? 7.941 -14.820 -22.336 1.00 86.06 116 ILE A N 1
ATOM 957 C CA . ILE A 1 116 ? 8.051 -16.011 -23.190 1.00 86.06 116 ILE A CA 1
ATOM 958 C C . ILE A 1 116 ? 7.415 -17.180 -22.450 1.00 86.06 116 ILE A C 1
ATOM 960 O O . ILE A 1 116 ? 7.810 -17.478 -21.325 1.00 86.06 116 ILE A O 1
ATOM 964 N N . ALA A 1 117 ? 6.416 -17.818 -23.070 1.00 83.31 117 ALA A N 1
ATOM 965 C CA . ALA A 1 117 ? 5.695 -18.960 -22.499 1.00 83.31 117 ALA A CA 1
ATOM 966 C C . ALA A 1 117 ? 5.199 -18.730 -21.050 1.00 83.31 117 ALA A C 1
ATOM 968 O O . ALA A 1 117 ? 5.266 -19.619 -20.205 1.00 83.31 117 ALA A O 1
ATOM 969 N N . GLY A 1 118 ? 4.721 -17.517 -20.750 1.00 74.88 118 GLY A N 1
ATOM 970 C CA . GLY A 1 118 ? 4.230 -17.147 -19.419 1.00 74.88 118 GLY A CA 1
ATOM 971 C C . GLY A 1 118 ? 5.304 -16.820 -18.376 1.00 74.88 118 GLY A C 1
ATOM 972 O O . GLY A 1 118 ? 4.948 -16.515 -17.241 1.00 74.88 118 GLY A O 1
ATOM 973 N N . SER A 1 119 ? 6.590 -16.814 -18.737 1.00 77.62 119 SER A N 1
ATOM 974 C CA . SER A 1 119 ? 7.691 -16.374 -17.870 1.00 77.62 119 SER A CA 1
ATOM 975 C C . SER A 1 119 ? 8.290 -15.051 -18.348 1.00 77.62 119 SER A C 1
ATOM 977 O O . SER A 1 119 ? 8.523 -14.862 -19.545 1.00 77.62 119 SER A O 1
ATOM 979 N N . ARG A 1 120 ? 8.572 -14.137 -17.412 1.00 80.88 120 ARG A N 1
ATOM 980 C CA . ARG A 1 120 ? 9.256 -12.873 -17.707 1.00 80.88 120 ARG A CA 1
ATOM 981 C C . ARG A 1 120 ? 10.764 -13.110 -17.832 1.00 80.88 120 ARG A C 1
ATOM 983 O O . ARG A 1 120 ? 11.400 -13.550 -16.882 1.00 80.88 120 ARG A O 1
ATOM 990 N N . ASN A 1 121 ? 11.310 -12.809 -19.003 1.00 84.50 121 ASN A N 1
ATOM 991 C CA . ASN A 1 121 ? 12.723 -12.942 -19.365 1.00 84.50 121 ASN A CA 1
ATOM 992 C C . ASN A 1 121 ? 13.454 -11.597 -19.417 1.00 84.50 121 ASN A C 1
ATOM 994 O O . ASN A 1 121 ? 14.666 -11.563 -19.225 1.00 84.50 121 ASN A O 1
ATOM 998 N N . SER A 1 122 ? 12.727 -10.501 -19.641 1.00 84.06 122 SER A N 1
ATOM 999 C CA . SER A 1 122 ? 13.280 -9.145 -19.606 1.00 84.06 122 SER A CA 1
ATOM 1000 C C . SER A 1 122 ? 12.594 -8.335 -18.518 1.00 84.06 122 SER A C 1
ATOM 1002 O O . SER A 1 122 ? 11.379 -8.417 -18.338 1.00 84.06 122 SER A O 1
ATOM 1004 N N . ILE A 1 123 ? 13.374 -7.552 -17.782 1.00 80.44 123 ILE A N 1
ATOM 1005 C CA . ILE A 1 123 ? 12.831 -6.601 -16.813 1.00 80.44 123 ILE A CA 1
ATOM 1006 C C . ILE A 1 123 ? 12.200 -5.401 -17.545 1.00 80.44 123 ILE A C 1
ATOM 1008 O O . ILE A 1 123 ? 12.691 -5.032 -18.614 1.00 80.44 123 ILE A O 1
ATOM 1012 N N . PRO A 1 124 ? 11.148 -4.782 -16.982 1.00 82.12 124 PRO A N 1
ATOM 1013 C CA . PRO A 1 124 ? 10.634 -3.504 -17.472 1.00 82.12 124 PRO A CA 1
ATOM 1014 C C . PRO A 1 124 ? 11.669 -2.383 -17.350 1.00 82.12 124 PRO A C 1
ATOM 1016 O O . PRO A 1 124 ? 12.620 -2.479 -16.571 1.00 82.12 124 PRO A O 1
ATOM 1019 N N . SER A 1 125 ? 11.482 -1.291 -18.087 1.00 81.38 125 SER A N 1
ATOM 1020 C CA . SER A 1 125 ? 12.205 -0.047 -17.812 1.00 81.38 125 SER A CA 1
ATOM 1021 C C . SER A 1 125 ? 11.765 0.544 -16.459 1.00 81.38 125 SER A C 1
ATOM 1023 O O . SER A 1 125 ? 10.728 0.166 -15.907 1.00 81.38 125 SER A O 1
ATOM 1025 N N . LEU A 1 126 ? 12.527 1.502 -15.921 1.00 73.75 126 LEU A N 1
ATOM 1026 C CA . LEU A 1 126 ? 12.101 2.242 -14.726 1.00 73.75 126 LEU A CA 1
ATOM 1027 C C . LEU A 1 126 ? 10.789 3.003 -14.977 1.00 73.75 126 LEU A C 1
ATOM 1029 O O . LEU A 1 126 ? 9.919 3.020 -14.116 1.00 73.75 126 LEU A O 1
ATOM 1033 N N . VAL A 1 127 ? 10.625 3.546 -16.182 1.00 76.38 127 VAL A N 1
ATOM 1034 C CA . VAL A 1 127 ? 9.438 4.300 -16.587 1.00 76.38 127 VAL A CA 1
ATOM 1035 C C . VAL A 1 127 ? 8.198 3.408 -16.609 1.00 76.38 127 VAL A C 1
ATOM 1037 O O . VAL A 1 127 ? 7.164 3.769 -16.057 1.00 76.38 127 VAL A O 1
ATOM 1040 N N . ALA A 1 128 ? 8.307 2.209 -17.178 1.00 80.06 128 ALA A N 1
ATOM 1041 C CA . ALA A 1 128 ? 7.227 1.231 -17.168 1.00 80.06 128 ALA A CA 1
ATOM 1042 C C . ALA A 1 128 ? 6.835 0.835 -15.737 1.00 80.06 128 ALA A C 1
ATOM 1044 O O . ALA A 1 128 ? 5.652 0.693 -15.429 1.00 80.06 128 ALA A O 1
ATOM 1045 N N . VAL A 1 129 ? 7.822 0.699 -14.842 1.00 76.88 129 VAL A N 1
ATOM 1046 C CA . VAL A 1 129 ? 7.574 0.488 -13.410 1.00 76.88 129 VAL A CA 1
ATOM 1047 C C . VAL A 1 129 ? 6.840 1.678 -12.808 1.00 76.88 129 VAL A C 1
ATOM 1049 O O . VAL A 1 129 ? 5.860 1.462 -12.116 1.00 76.88 129 VAL A O 1
ATOM 1052 N N . GLU A 1 130 ? 7.244 2.911 -13.081 1.00 71.81 130 GLU A N 1
ATOM 1053 C CA . GLU A 1 130 ? 6.610 4.111 -12.528 1.00 71.81 130 GLU A CA 1
ATOM 1054 C C . GLU A 1 130 ? 5.229 4.420 -13.136 1.00 71.81 130 GLU A C 1
ATOM 1056 O O . GLU A 1 130 ? 4.404 5.032 -12.468 1.00 71.81 130 GLU A O 1
ATOM 1061 N N . LYS A 1 131 ? 4.906 3.951 -14.345 1.00 76.94 131 LYS A N 1
ATOM 1062 C CA . LYS A 1 131 ? 3.556 4.098 -14.920 1.00 76.94 131 LYS A CA 1
ATOM 1063 C C . LYS A 1 131 ? 2.505 3.344 -14.104 1.00 76.94 131 LYS A C 1
ATOM 1065 O O . LYS A 1 131 ? 1.448 3.888 -13.800 1.00 76.94 131 LYS A O 1
ATOM 1070 N N . VAL A 1 132 ? 2.810 2.098 -13.742 1.00 74.56 132 VAL A N 1
ATOM 1071 C CA . VAL A 1 132 ? 1.908 1.229 -12.962 1.00 74.56 132 VAL A CA 1
ATOM 1072 C C . VAL A 1 132 ? 2.106 1.429 -11.469 1.00 74.56 132 VAL A C 1
ATOM 1074 O O . VAL A 1 132 ? 1.162 1.345 -10.684 1.00 74.56 132 VAL A O 1
ATOM 1077 N N . PHE A 1 133 ? 3.355 1.689 -11.078 1.00 69.69 133 PHE A N 1
ATOM 1078 C CA . PHE A 1 133 ? 3.778 1.776 -9.695 1.00 69.69 133 PHE A CA 1
ATOM 1079 C C . PHE A 1 133 ? 4.195 3.175 -9.214 1.00 69.69 133 PHE A C 1
ATOM 1081 O O . PHE A 1 133 ? 4.859 3.328 -8.186 1.00 69.69 133 PHE A O 1
ATOM 1088 N N . GLY A 1 134 ? 3.780 4.211 -9.926 1.00 61.66 134 GLY A N 1
ATOM 1089 C CA . GLY A 1 134 ? 4.037 5.598 -9.564 1.00 61.66 134 GLY A CA 1
ATOM 1090 C C . GLY A 1 134 ? 3.197 6.085 -8.390 1.00 61.66 134 GLY A C 1
ATOM 1091 O O . GLY A 1 134 ? 2.316 5.398 -7.869 1.00 61.66 134 GLY A O 1
ATOM 1092 N N . GLU A 1 135 ? 3.488 7.311 -7.971 1.00 60.69 135 GLU A N 1
ATOM 1093 C CA . GLU A 1 135 ? 2.758 7.990 -6.907 1.00 60.69 135 GLU A CA 1
ATOM 1094 C C . GLU A 1 135 ? 1.329 8.328 -7.327 1.00 60.69 135 GLU A C 1
ATOM 1096 O O . GLU A 1 135 ? 1.091 8.959 -8.362 1.00 60.69 135 GLU A O 1
ATOM 1101 N N . ILE A 1 136 ? 0.371 7.998 -6.460 1.00 58.53 136 ILE A N 1
ATOM 1102 C CA . ILE A 1 136 ? -0.994 8.500 -6.593 1.00 58.53 136 ILE A CA 1
ATOM 1103 C C . ILE A 1 136 ? -0.936 9.996 -6.296 1.00 58.53 136 ILE A C 1
ATOM 1105 O O . ILE A 1 136 ? -0.666 10.374 -5.169 1.00 58.53 136 ILE A O 1
ATOM 1109 N N . PHE A 1 137 ? -1.204 10.842 -7.285 1.00 62.34 137 PHE A N 1
ATOM 1110 C CA . PHE A 1 137 ? -1.117 12.307 -7.210 1.00 62.34 137 PHE A CA 1
ATOM 1111 C C . PHE A 1 137 ? 0.268 12.967 -7.352 1.00 62.34 137 PHE A C 1
ATOM 1113 O O . PHE A 1 137 ? 0.385 14.164 -7.084 1.00 62.34 137 PHE A O 1
ATOM 1120 N N . GLY A 1 138 ? 1.290 12.255 -7.852 1.00 52.88 138 GLY A N 1
ATOM 1121 C CA . GLY A 1 138 ? 2.685 12.739 -7.962 1.00 52.88 138 GLY A CA 1
ATOM 1122 C C . GLY A 1 138 ? 2.929 14.049 -8.747 1.00 52.88 138 GLY A C 1
ATOM 1123 O O . GLY A 1 138 ? 4.016 14.618 -8.679 1.00 52.88 138 GLY A O 1
ATOM 1124 N N . GLY A 1 139 ? 1.923 14.577 -9.455 1.00 57.25 139 GLY A N 1
ATOM 1125 C CA . GLY A 1 139 ? 1.975 15.898 -10.109 1.00 57.25 139 GLY A CA 1
ATOM 1126 C C . GLY A 1 139 ? 0.619 16.581 -10.348 1.00 57.25 139 GLY A C 1
ATOM 1127 O O . GLY A 1 139 ? 0.566 17.701 -10.856 1.00 57.25 139 GLY A O 1
ATOM 1128 N N . SER A 1 140 ? -0.489 15.919 -10.007 1.00 61.91 140 SER A N 1
ATOM 1129 C CA . SER A 1 140 ? -1.868 16.386 -10.195 1.00 61.91 140 SER A CA 1
ATOM 1130 C C . SER A 1 140 ? -2.802 15.549 -9.308 1.00 61.91 140 SER A C 1
ATOM 1132 O O . SER A 1 140 ? -2.506 14.383 -9.094 1.00 61.91 140 SER A O 1
ATOM 1134 N N . PRO A 1 141 ? -3.902 16.086 -8.748 1.00 63.69 141 PRO A N 1
ATOM 1135 C CA . PRO A 1 141 ? -4.409 17.445 -8.931 1.00 63.69 141 PRO A CA 1
ATOM 1136 C C . PRO A 1 141 ? -3.688 18.479 -8.057 1.00 63.69 141 PRO A C 1
ATOM 1138 O O . PRO A 1 141 ? -3.995 19.671 -8.118 1.00 63.69 141 PRO A O 1
ATOM 1141 N N . PHE A 1 142 ? -2.734 18.047 -7.231 1.00 77.56 142 PHE A N 1
ATOM 1142 C CA . PHE A 1 142 ? -2.048 18.907 -6.279 1.00 77.56 142 PHE A CA 1
ATOM 1143 C C . PHE A 1 142 ? -0.737 19.431 -6.855 1.00 77.56 142 PHE A C 1
ATOM 1145 O O . PHE A 1 142 ? 0.070 18.686 -7.396 1.00 77.56 142 PHE A O 1
ATOM 1152 N N . LYS A 1 143 ? -0.488 20.731 -6.679 1.00 74.44 143 LYS A N 1
ATOM 1153 C CA . LYS A 1 143 ? 0.757 21.381 -7.123 1.00 74.44 143 LYS A CA 1
ATOM 1154 C C . LYS A 1 143 ? 1.923 21.153 -6.153 1.00 74.44 143 LYS A C 1
ATOM 1156 O O . LYS A 1 143 ? 3.021 21.647 -6.389 1.00 74.44 143 LYS A O 1
ATOM 1161 N N . SER A 1 144 ? 1.667 20.513 -5.008 1.00 72.94 144 SER A N 1
ATOM 1162 C CA . SER A 1 144 ? 2.662 20.233 -3.967 1.00 72.94 144 SER A CA 1
ATOM 1163 C C . SER A 1 144 ? 2.147 19.188 -2.973 1.00 72.94 144 SER A C 1
ATOM 1165 O O . SER A 1 144 ? 0.946 19.157 -2.698 1.00 72.94 144 SER A O 1
ATOM 1167 N N . LEU A 1 145 ? 3.061 18.461 -2.322 1.00 67.75 145 LEU A N 1
ATOM 1168 C CA . LEU A 1 145 ? 2.745 17.544 -1.214 1.00 67.75 145 LEU A CA 1
ATOM 1169 C C . LEU A 1 145 ? 1.977 18.225 -0.070 1.00 67.75 145 LEU A C 1
ATOM 1171 O O . LEU A 1 145 ? 1.140 17.608 0.570 1.00 67.75 145 LEU A O 1
ATOM 1175 N N . LYS A 1 146 ? 2.206 19.523 0.169 1.00 72.81 146 LYS A N 1
ATOM 1176 C CA . LYS A 1 146 ? 1.466 20.284 1.188 1.00 72.81 146 LYS A CA 1
ATOM 1177 C C . LYS A 1 146 ? -0.015 20.446 0.836 1.00 72.81 146 LYS A C 1
ATOM 1179 O O . LYS A 1 146 ? -0.856 20.484 1.724 1.00 72.81 146 LYS A O 1
ATOM 1184 N N . GLN A 1 147 ? -0.338 20.600 -0.446 1.00 77.88 147 GLN A N 1
ATOM 1185 C CA . GLN A 1 147 ? -1.733 20.676 -0.886 1.00 77.88 147 GLN A CA 1
ATOM 1186 C C . GLN A 1 147 ? -2.413 19.313 -0.804 1.00 77.88 147 GLN A C 1
ATOM 1188 O O . GLN A 1 147 ? -3.574 19.249 -0.413 1.00 77.88 147 GLN A O 1
ATOM 1193 N N . GLU A 1 148 ? -1.682 18.251 -1.143 1.00 75.44 148 GLU A N 1
ATOM 1194 C CA . GLU A 1 148 ? -2.152 16.880 -0.964 1.00 75.44 148 GLU A CA 1
ATOM 1195 C C . GLU A 1 148 ? -2.440 16.592 0.519 1.00 75.44 148 GLU A C 1
ATOM 1197 O O . GLU A 1 148 ? -3.537 16.158 0.855 1.00 75.44 148 GLU A O 1
ATOM 1202 N N . ASP A 1 149 ? -1.515 16.936 1.421 1.00 70.19 149 ASP A N 1
ATOM 1203 C CA . ASP A 1 149 ? -1.702 16.824 2.874 1.00 70.19 149 ASP A CA 1
ATOM 1204 C C . ASP A 1 149 ? -2.962 17.556 3.348 1.00 70.19 149 ASP A C 1
ATOM 1206 O O . ASP A 1 149 ? -3.848 16.982 3.975 1.00 70.19 149 ASP A O 1
ATOM 1210 N N . GLN A 1 150 ? -3.100 18.828 2.969 1.00 75.75 150 GLN A N 1
ATOM 1211 C CA . GLN A 1 150 ? -4.275 19.626 3.310 1.00 75.75 150 GLN A CA 1
ATOM 1212 C C . GLN A 1 150 ? -5.578 19.019 2.790 1.00 75.75 150 GLN A C 1
ATOM 1214 O O . GLN A 1 150 ? -6.628 19.232 3.394 1.00 75.75 150 GLN A O 1
ATOM 1219 N N . TRP A 1 151 ? -5.543 18.309 1.665 1.00 81.25 151 TRP A N 1
ATOM 1220 C CA . TRP A 1 151 ? -6.706 17.603 1.152 1.00 81.25 151 TRP A CA 1
ATOM 1221 C C . TRP A 1 151 ? -7.029 16.367 2.001 1.00 81.25 151 TRP A C 1
ATOM 1223 O O . TRP A 1 151 ? -8.181 16.225 2.414 1.00 81.25 151 TRP A O 1
ATOM 1233 N N . TRP A 1 152 ? -6.027 15.552 2.351 1.00 73.31 152 TRP A N 1
ATOM 1234 C CA . TRP A 1 152 ? -6.193 14.406 3.255 1.00 73.31 152 TRP A CA 1
ATOM 1235 C C . TRP A 1 152 ? -6.763 14.826 4.617 1.00 73.31 152 TRP A C 1
ATOM 1237 O O . TRP A 1 152 ? -7.742 14.245 5.079 1.00 73.31 152 TRP A O 1
ATOM 1247 N N . GLN A 1 153 ? -6.235 15.899 5.213 1.00 70.75 153 GLN A N 1
ATOM 1248 C CA . GLN A 1 153 ? -6.695 16.436 6.505 1.00 70.75 153 GLN A CA 1
ATOM 1249 C C . GLN A 1 153 ? -8.119 17.022 6.465 1.00 70.75 153 GLN A C 1
ATOM 1251 O O . GLN A 1 153 ? -8.727 17.268 7.505 1.00 70.75 153 GLN A O 1
ATOM 1256 N N . ARG A 1 154 ? -8.660 17.294 5.270 1.00 79.88 154 ARG A N 1
ATOM 1257 C CA . ARG A 1 154 ? -10.029 17.802 5.078 1.00 79.88 154 ARG A CA 1
ATOM 1258 C C . ARG A 1 154 ? -11.049 16.700 4.832 1.00 79.88 154 ARG A C 1
ATOM 1260 O O . ARG A 1 154 ? -12.240 17.019 4.768 1.00 79.88 154 ARG A O 1
ATOM 1267 N N . LEU A 1 155 ? -10.620 15.447 4.671 1.00 77.88 155 LEU A N 1
ATOM 1268 C CA . LEU A 1 155 ? -11.558 14.336 4.593 1.00 77.88 155 LEU A CA 1
ATOM 1269 C C . LEU A 1 155 ? -12.384 14.286 5.886 1.00 77.88 155 LEU A C 1
ATOM 1271 O O . LEU A 1 155 ? -11.840 14.460 6.979 1.00 77.88 155 LEU A O 1
ATOM 1275 N N . PRO A 1 156 ? -13.708 14.087 5.787 1.00 79.19 156 PRO A N 1
ATOM 1276 C CA . PRO A 1 156 ? -14.540 14.004 6.972 1.00 79.19 156 PRO A CA 1
ATOM 1277 C C . PRO A 1 156 ? -14.151 12.774 7.792 1.00 79.19 156 PRO A C 1
ATOM 1279 O O . PRO A 1 156 ? -13.821 11.723 7.239 1.00 79.19 156 PRO A O 1
ATOM 1282 N N . LEU A 1 157 ? -14.214 12.908 9.117 1.00 76.31 157 LEU A N 1
ATOM 1283 C CA . LEU A 1 157 ? -14.000 11.788 10.028 1.00 76.31 157 LEU A CA 1
ATOM 1284 C C . LEU A 1 157 ? -15.031 10.698 9.738 1.00 76.31 157 LEU A C 1
ATOM 1286 O O . LEU A 1 157 ? -16.212 10.992 9.538 1.00 76.31 157 LEU A O 1
ATOM 1290 N N . VAL A 1 158 ? -14.588 9.444 9.759 1.00 75.88 158 VAL A N 1
ATOM 1291 C CA . VAL A 1 158 ? -15.453 8.282 9.542 1.00 75.88 158 VAL A CA 1
ATOM 1292 C C . VAL A 1 158 ? -15.382 7.368 10.766 1.00 75.88 158 VAL A C 1
ATOM 1294 O O . VAL A 1 158 ? -14.604 6.415 10.776 1.00 75.88 158 VAL A O 1
ATOM 1297 N N . PRO A 1 159 ? -16.184 7.630 11.816 1.00 73.50 159 PRO A N 1
ATOM 1298 C CA . PRO A 1 159 ? -16.091 6.901 13.084 1.00 73.50 159 PRO A CA 1
ATOM 1299 C C . PRO A 1 159 ? -16.420 5.410 12.970 1.00 73.50 159 PRO A C 1
ATOM 1301 O O . PRO A 1 159 ? -16.020 4.627 13.823 1.00 73.50 159 PRO A O 1
ATOM 1304 N N . ALA A 1 160 ? -17.164 5.019 11.933 1.00 76.50 160 ALA A N 1
ATOM 1305 C CA . ALA A 1 160 ? -17.504 3.627 11.682 1.00 76.50 160 ALA A CA 1
ATOM 1306 C C . ALA A 1 160 ? -16.310 2.791 11.193 1.00 76.50 160 ALA A C 1
ATOM 1308 O O . ALA A 1 160 ? -16.317 1.586 11.418 1.00 76.50 160 ALA A O 1
ATOM 1309 N N . ILE A 1 161 ? -15.306 3.397 10.540 1.00 70.81 161 ILE A N 1
ATOM 1310 C CA . ILE A 1 161 ? -14.116 2.678 10.063 1.00 70.81 161 ILE A CA 1
ATOM 1311 C C . ILE A 1 161 ? -13.168 2.470 11.239 1.00 70.81 161 ILE A C 1
ATOM 1313 O O . ILE A 1 161 ? -12.498 3.395 11.700 1.00 70.81 161 ILE A O 1
ATOM 1317 N N . THR A 1 162 ? -13.096 1.225 11.684 1.00 64.81 162 THR A N 1
ATOM 1318 C CA . THR A 1 162 ? -12.150 0.755 12.699 1.00 64.81 162 THR A CA 1
ATOM 1319 C C . THR A 1 162 ? -10.990 0.001 12.065 1.00 64.81 162 THR A C 1
ATOM 1321 O O . THR A 1 162 ? -9.925 -0.101 12.659 1.00 64.81 162 THR A O 1
ATOM 1324 N N . ASP A 1 163 ? -11.142 -0.498 10.840 1.00 59.09 163 ASP A N 1
ATOM 1325 C CA . ASP A 1 163 ? -10.120 -1.278 10.156 1.00 59.09 163 ASP A CA 1
ATOM 1326 C C . ASP A 1 163 ? -9.878 -0.685 8.764 1.00 59.09 163 ASP A C 1
ATOM 1328 O O . ASP A 1 163 ? -10.804 -0.445 7.993 1.00 59.09 163 ASP A O 1
ATOM 1332 N N . PHE A 1 164 ? -8.620 -0.443 8.415 1.00 56.84 164 PHE A N 1
ATOM 1333 C CA . PHE A 1 164 ? -8.228 0.138 7.135 1.00 56.84 164 PHE A CA 1
ATOM 1334 C C . PHE A 1 164 ? -7.141 -0.737 6.543 1.00 56.84 164 PHE A C 1
ATOM 1336 O O . PHE A 1 164 ? -6.003 -0.801 7.019 1.00 56.84 164 PHE A O 1
ATOM 1343 N N . ARG A 1 165 ? -7.505 -1.440 5.479 1.00 54.56 165 ARG A N 1
ATOM 1344 C CA . ARG A 1 165 ? -6.545 -2.127 4.637 1.00 54.56 165 ARG A CA 1
ATOM 1345 C C . ARG A 1 165 ? -6.291 -1.207 3.460 1.00 54.56 165 ARG A C 1
ATOM 1347 O O . ARG A 1 165 ? -7.178 -0.953 2.659 1.00 54.56 165 ARG A O 1
ATOM 1354 N N . LYS A 1 166 ? -5.062 -0.715 3.342 1.00 54.19 166 LYS A N 1
ATOM 1355 C CA . LYS A 1 166 ? -4.627 -0.127 2.083 1.00 54.19 166 LYS A CA 1
ATOM 1356 C C . LYS A 1 166 ? -3.922 -1.220 1.308 1.00 54.19 166 LYS A C 1
ATOM 1358 O O . LYS A 1 166 ? -2.760 -1.522 1.584 1.00 54.19 166 LYS A O 1
ATOM 1363 N N . PHE A 1 167 ? -4.613 -1.805 0.338 1.00 40.84 167 PHE A N 1
ATOM 1364 C CA . PHE A 1 167 ? -3.905 -2.496 -0.721 1.00 40.84 167 PHE A CA 1
ATOM 1365 C C . PHE A 1 167 ? -3.272 -1.428 -1.611 1.00 40.84 167 PHE A C 1
ATOM 1367 O O . PHE A 1 167 ? -3.902 -0.867 -2.504 1.00 40.84 167 PHE A O 1
ATOM 1374 N N . THR A 1 168 ? -2.018 -1.075 -1.328 1.00 43.06 168 THR A N 1
ATOM 1375 C CA . THR A 1 168 ? -1.220 -0.315 -2.290 1.00 43.06 168 THR A CA 1
ATOM 1376 C C . THR A 1 168 ? -0.923 -1.252 -3.454 1.00 43.06 168 THR A C 1
ATOM 1378 O O . THR A 1 168 ? 0.106 -1.925 -3.487 1.00 43.06 168 THR A O 1
ATOM 1381 N N . MET A 1 169 ? -1.844 -1.311 -4.417 1.00 36.94 169 MET A N 1
ATOM 1382 C CA . MET A 1 169 ? -1.456 -1.600 -5.784 1.00 36.94 169 MET A CA 1
ATOM 1383 C C . MET A 1 169 ? -0.473 -0.492 -6.131 1.00 36.94 169 MET A C 1
ATOM 1385 O O . MET A 1 169 ? -0.848 0.674 -6.171 1.00 36.94 169 MET A O 1
ATOM 1389 N N . SER A 1 170 ? 0.802 -0.865 -6.182 1.00 38.59 170 SER A N 1
ATOM 1390 C CA . SER A 1 170 ? 1.944 0.035 -6.089 1.00 38.59 170 SER A CA 1
ATOM 1391 C C . SER A 1 170 ? 2.298 0.609 -4.721 1.00 38.59 170 SER A C 1
ATOM 1393 O O . SER A 1 170 ? 1.896 1.702 -4.351 1.00 38.59 170 SER A O 1
ATOM 1395 N N . LEU A 1 171 ? 3.245 -0.038 -4.057 1.00 36.41 171 LEU A N 1
ATOM 1396 C CA . LEU A 1 171 ? 4.545 0.602 -3.866 1.00 36.41 171 LEU A CA 1
ATOM 13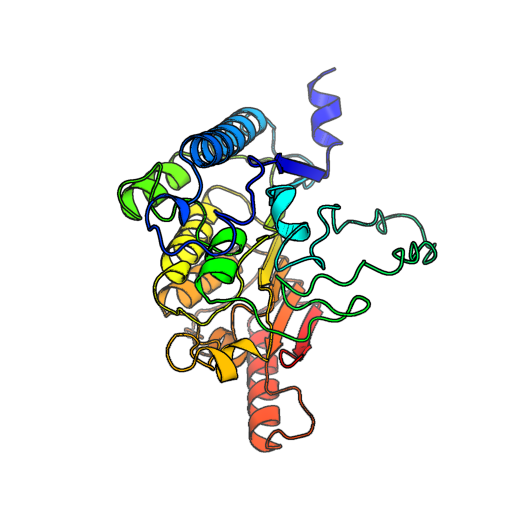97 C C . LEU A 1 171 ? 5.561 -0.464 -4.248 1.00 36.41 171 LEU A C 1
ATOM 1399 O O . LEU A 1 171 ? 6.052 -1.224 -3.410 1.00 36.41 171 LEU A O 1
ATOM 1403 N N . GLY A 1 172 ? 5.792 -0.586 -5.554 1.00 33.06 172 GLY A N 1
ATOM 1404 C CA . GLY A 1 172 ? 7.008 -1.213 -6.028 1.00 33.06 172 GLY A CA 1
ATOM 1405 C C . GLY A 1 172 ? 8.148 -0.366 -5.492 1.00 33.06 172 GLY A C 1
ATOM 1406 O O . GLY A 1 172 ? 8.316 0.779 -5.894 1.00 33.06 172 GLY A O 1
ATOM 1407 N N . ARG A 1 173 ? 8.926 -0.899 -4.551 1.00 38.62 173 ARG A N 1
ATOM 1408 C CA . ARG A 1 173 ? 10.209 -0.291 -4.201 1.00 38.62 173 ARG A CA 1
ATOM 1409 C C . ARG A 1 173 ? 11.194 -0.606 -5.331 1.00 38.62 173 ARG A C 1
ATOM 1411 O O . ARG A 1 173 ? 12.182 -1.305 -5.126 1.00 38.62 173 ARG A O 1
ATOM 1418 N N . SER A 1 174 ? 10.955 -0.069 -6.527 1.00 31.42 174 SER A N 1
ATOM 1419 C CA . SER A 1 174 ? 12.067 0.519 -7.266 1.00 31.42 174 SER A CA 1
ATOM 1420 C C . SER A 1 174 ? 12.635 1.521 -6.270 1.00 31.42 174 SER A C 1
ATOM 1422 O O . SER A 1 174 ? 11.916 2.391 -5.795 1.00 31.42 174 SER A O 1
ATOM 1424 N N . GLY A 1 175 ? 13.841 1.292 -5.759 1.00 34.03 175 GLY A N 1
ATOM 1425 C CA . GLY A 1 175 ? 14.428 2.065 -4.666 1.00 34.03 175 GLY A CA 1
ATOM 1426 C C . GLY A 1 175 ? 14.770 3.514 -5.034 1.00 34.03 175 GLY A C 1
ATOM 1427 O O . GLY A 1 175 ? 15.854 3.989 -4.688 1.00 34.03 175 GLY A O 1
ATOM 1428 N N . LEU A 1 176 ? 13.835 4.223 -5.662 1.00 31.17 176 LEU A N 1
ATOM 1429 C CA . LEU A 1 176 ? 13.759 5.662 -5.761 1.00 31.17 176 LEU A CA 1
ATOM 1430 C C . LEU A 1 176 ? 13.347 6.172 -4.372 1.00 31.17 176 LEU A C 1
ATOM 1432 O O . LEU A 1 176 ? 12.220 6.579 -4.112 1.00 31.17 176 LEU A O 1
ATOM 1436 N N . MET A 1 177 ? 14.281 6.076 -3.424 1.00 34.41 177 MET A N 1
ATOM 1437 C CA . MET A 1 177 ? 14.100 6.353 -1.994 1.00 34.41 177 MET A CA 1
ATOM 1438 C C . MET A 1 177 ? 13.697 7.803 -1.645 1.00 34.41 177 MET A C 1
ATOM 1440 O O . MET A 1 177 ? 13.744 8.167 -0.471 1.00 34.41 177 MET A O 1
ATOM 1444 N N . ILE A 1 178 ? 13.326 8.652 -2.605 1.00 31.75 178 ILE A N 1
ATOM 1445 C CA . ILE A 1 178 ? 13.183 10.098 -2.379 1.00 31.75 178 ILE A CA 1
ATOM 1446 C C . ILE A 1 178 ? 11.739 10.588 -2.535 1.00 31.75 178 ILE A C 1
ATOM 1448 O O . ILE A 1 178 ? 11.338 11.454 -1.761 1.00 31.75 178 ILE A O 1
ATOM 1452 N N . TYR A 1 179 ? 10.936 10.008 -3.426 1.00 33.47 179 TYR A N 1
ATOM 1453 C CA . TYR A 1 179 ? 9.605 10.549 -3.720 1.00 33.47 179 TYR A CA 1
ATOM 1454 C C . TYR A 1 179 ? 8.517 9.883 -2.850 1.00 33.47 179 TYR A C 1
ATOM 1456 O O . TYR A 1 179 ? 7.859 10.562 -2.056 1.00 33.47 179 TYR A O 1
ATOM 1464 N N . SER A 1 180 ? 8.461 8.544 -2.802 1.00 48.69 180 SER A N 1
ATOM 1465 C CA . SER A 1 180 ? 7.360 7.801 -2.155 1.00 48.69 180 SER A CA 1
ATOM 1466 C C . SER A 1 180 ? 7.262 7.943 -0.628 1.00 48.69 180 SER A C 1
ATOM 1468 O O . SER A 1 180 ? 6.287 7.515 -0.007 1.00 48.69 180 SER A O 1
ATOM 1470 N N . ASN A 1 181 ? 8.285 8.511 0.020 1.00 48.94 181 ASN A N 1
ATOM 1471 C CA . ASN A 1 181 ? 8.274 8.719 1.466 1.00 48.94 181 ASN A CA 1
ATOM 1472 C C . ASN A 1 181 ? 7.269 9.797 1.881 1.00 48.94 181 ASN A C 1
ATOM 1474 O O . ASN A 1 181 ? 6.719 9.702 2.975 1.00 48.94 181 ASN A O 1
ATOM 1478 N N . GLY A 1 182 ? 7.035 10.803 1.028 1.00 53.16 182 GLY A N 1
ATOM 1479 C CA . GLY A 1 182 ? 6.105 11.895 1.306 1.00 53.16 182 GLY A CA 1
ATOM 1480 C C . GLY A 1 182 ? 4.699 11.368 1.566 1.00 53.16 182 GLY A C 1
ATOM 1481 O O . GLY A 1 182 ? 4.166 11.566 2.647 1.00 53.16 182 GLY A O 1
ATOM 1482 N N . GLN A 1 183 ? 4.142 10.604 0.631 1.00 54.25 183 GLN A N 1
ATOM 1483 C CA . GLN A 1 183 ? 2.750 10.148 0.692 1.00 54.25 183 GLN A CA 1
ATOM 1484 C C . GLN A 1 183 ? 2.495 9.045 1.713 1.00 54.25 183 GLN A C 1
ATOM 1486 O O . GLN A 1 183 ? 1.421 8.989 2.302 1.00 54.25 183 GLN A O 1
ATOM 1491 N N . ILE A 1 184 ? 3.480 8.178 1.967 1.00 56.81 184 ILE A N 1
ATOM 1492 C CA . ILE A 1 184 ? 3.396 7.236 3.087 1.00 56.81 184 ILE A CA 1
ATOM 1493 C C . ILE A 1 184 ? 3.312 8.022 4.403 1.00 56.81 184 ILE A C 1
ATOM 1495 O O . ILE A 1 184 ? 2.475 7.697 5.241 1.00 56.81 184 ILE A O 1
ATOM 1499 N N . ASN A 1 185 ? 4.111 9.086 4.569 1.00 56.59 185 ASN A N 1
ATOM 1500 C CA . ASN A 1 185 ? 3.982 9.967 5.733 1.00 56.59 185 ASN A CA 1
ATOM 1501 C C . ASN A 1 185 ? 2.617 10.649 5.771 1.00 56.59 185 ASN A C 1
ATOM 1503 O O . ASN A 1 185 ? 1.989 10.602 6.816 1.00 56.59 185 ASN A O 1
ATOM 1507 N N . LEU A 1 186 ? 2.134 11.211 4.657 1.00 57.56 186 LEU A N 1
ATOM 1508 C CA . LEU A 1 186 ? 0.816 11.859 4.596 1.00 57.56 186 LEU A CA 1
ATOM 1509 C C . LEU A 1 186 ? -0.320 10.890 4.927 1.00 57.56 186 LEU A C 1
ATOM 1511 O O . LEU A 1 186 ? -1.257 11.250 5.635 1.00 57.56 186 LEU A O 1
ATOM 1515 N N . LEU A 1 187 ? -0.222 9.637 4.475 1.00 59.94 187 LEU A N 1
ATOM 1516 C CA . LEU A 1 187 ? -1.141 8.579 4.869 1.00 59.94 187 LEU A CA 1
ATOM 1517 C C . LEU A 1 187 ? -1.102 8.415 6.388 1.00 59.94 187 LEU A C 1
ATOM 1519 O O . LEU A 1 187 ? -2.127 8.593 7.027 1.00 59.94 187 LEU A O 1
ATOM 1523 N N . PHE A 1 188 ? 0.067 8.150 6.978 1.00 58.62 188 PHE A N 1
ATOM 1524 C CA . PHE A 1 188 ? 0.203 7.973 8.427 1.00 58.62 188 PHE A CA 1
ATOM 1525 C C . PHE A 1 188 ? -0.194 9.208 9.253 1.00 58.62 188 PHE A C 1
ATOM 1527 O O . PHE A 1 188 ? -0.740 9.053 10.342 1.00 58.62 188 PHE A O 1
ATOM 1534 N N . GLU A 1 189 ? 0.053 10.418 8.752 1.00 58.59 189 GLU A N 1
ATOM 1535 C CA . GLU A 1 189 ? -0.315 11.694 9.379 1.00 58.59 189 GLU A CA 1
ATOM 1536 C C . GLU A 1 189 ? -1.811 12.009 9.245 1.00 58.59 189 GLU A C 1
ATOM 1538 O O . GLU A 1 189 ? -2.341 12.774 10.051 1.00 58.59 189 GLU A O 1
ATOM 1543 N N . SER A 1 190 ? -2.508 11.399 8.281 1.00 55.41 190 SER A N 1
ATOM 1544 C CA . SER A 1 190 ? -3.967 11.494 8.113 1.00 55.41 190 SER A CA 1
ATOM 1545 C C . SER A 1 190 ? -4.739 10.330 8.747 1.00 55.41 190 SER A C 1
ATOM 1547 O O . SER A 1 190 ? -5.936 10.460 8.996 1.00 55.41 190 SER A O 1
ATOM 1549 N N . LEU A 1 191 ? -4.070 9.229 9.127 1.00 57.00 191 LEU A N 1
ATOM 1550 C CA . LEU A 1 191 ? -4.679 8.142 9.913 1.00 57.00 191 LEU A CA 1
ATOM 1551 C C . LEU A 1 191 ? -5.331 8.572 11.245 1.00 57.00 191 LEU A C 1
ATOM 1553 O O . LEU A 1 191 ? -6.296 7.910 11.626 1.00 57.00 191 LEU A O 1
ATOM 1557 N N . PRO A 1 192 ? -4.913 9.649 11.951 1.00 51.59 192 PRO A N 1
ATOM 1558 C CA . PRO A 1 192 ? -5.624 10.140 13.135 1.00 51.59 192 PRO A CA 1
ATOM 1559 C C . PRO A 1 192 ? -7.087 10.538 12.877 1.00 51.59 192 PRO A C 1
ATOM 1561 O O . PRO A 1 192 ? -7.853 10.678 13.829 1.00 51.59 192 PRO A O 1
ATOM 1564 N N . CYS A 1 193 ? -7.498 10.707 11.613 1.00 45.44 193 CYS A N 1
ATOM 1565 C CA . CYS A 1 193 ? -8.890 10.944 11.228 1.00 45.44 193 CYS A CA 1
ATOM 1566 C C . CYS A 1 193 ? -9.789 9.690 11.331 1.00 45.44 193 CYS A C 1
ATOM 1568 O O . CYS A 1 193 ? -11.011 9.798 11.202 1.00 45.44 193 CYS A O 1
ATOM 1570 N N . ALA A 1 194 ? -9.212 8.512 11.581 1.00 52.91 194 ALA A N 1
ATOM 1571 C CA . ALA A 1 194 ? -9.920 7.255 11.805 1.00 52.91 194 ALA A CA 1
ATOM 1572 C C . ALA A 1 194 ? -9.584 6.694 13.200 1.00 52.91 194 ALA A C 1
ATOM 1574 O O . ALA A 1 194 ? -8.452 6.801 13.669 1.00 52.91 194 ALA A O 1
ATOM 1575 N N . GLN A 1 195 ? -10.549 6.055 13.871 1.00 61.62 195 GLN A N 1
ATOM 1576 C CA . GLN A 1 195 ? -10.296 5.273 15.094 1.00 61.62 195 GLN A CA 1
ATOM 1577 C C . GLN A 1 195 ? -9.665 3.929 14.718 1.00 61.62 195 GLN A C 1
ATOM 1579 O O . GLN A 1 195 ? -10.242 2.863 14.922 1.00 61.62 195 GLN A O 1
ATOM 1584 N N . LEU A 1 196 ? -8.504 3.992 14.070 1.00 64.81 196 LEU A N 1
ATOM 1585 C CA . LEU A 1 196 ? -7.947 2.847 13.388 1.00 64.81 196 LEU A CA 1
ATOM 1586 C C . LEU A 1 196 ? -7.383 1.825 14.381 1.00 64.81 196 LEU A C 1
ATOM 1588 O O . LEU A 1 196 ? -6.434 2.113 15.109 1.00 64.81 196 LEU A O 1
ATOM 1592 N N . GLN A 1 197 ? -7.950 0.623 14.355 1.00 67.69 197 GLN A N 1
ATOM 1593 C CA . GLN A 1 197 ? -7.526 -0.570 15.081 1.00 67.69 197 GLN A CA 1
ATOM 1594 C C . GLN A 1 197 ? -6.631 -1.460 14.215 1.00 67.69 197 GLN A C 1
ATOM 1596 O O . GLN A 1 197 ? -5.696 -2.062 14.729 1.00 67.69 197 GLN A O 1
ATOM 1601 N N . LYS A 1 198 ? -6.851 -1.533 12.899 1.00 70.31 198 LYS A N 1
ATOM 1602 C CA . LYS A 1 198 ? -6.081 -2.420 12.013 1.00 70.31 198 LYS A CA 1
ATOM 1603 C C . LYS A 1 198 ? -5.519 -1.697 10.808 1.00 70.31 198 LYS A C 1
ATOM 1605 O O . LYS A 1 198 ? -6.269 -1.078 10.061 1.00 70.31 198 LYS A O 1
ATOM 1610 N N . LEU A 1 199 ? -4.216 -1.852 10.591 1.00 70.81 199 LEU A N 1
ATOM 1611 C CA . LEU A 1 199 ? -3.498 -1.335 9.436 1.00 70.81 199 LEU A CA 1
ATOM 1612 C C . LEU A 1 199 ? -2.674 -2.439 8.777 1.00 70.81 199 LEU A C 1
ATOM 1614 O O . LEU A 1 199 ? -1.796 -3.039 9.397 1.00 70.81 199 LEU A O 1
ATOM 1618 N N . ILE A 1 200 ? -2.938 -2.681 7.497 1.00 66.81 200 ILE A N 1
ATOM 1619 C CA . ILE A 1 200 ? -2.169 -3.610 6.665 1.00 66.81 200 ILE A CA 1
ATOM 1620 C C . ILE A 1 200 ? -1.630 -2.828 5.474 1.00 66.81 200 ILE A C 1
ATOM 1622 O O . ILE A 1 200 ? -2.417 -2.266 4.714 1.00 66.81 200 ILE A O 1
ATOM 1626 N N . ILE A 1 201 ? -0.306 -2.815 5.317 1.00 65.62 201 ILE A N 1
ATOM 1627 C CA . ILE A 1 201 ? 0.383 -2.243 4.163 1.00 65.62 201 ILE A CA 1
ATOM 1628 C C . ILE A 1 201 ? 1.360 -3.275 3.605 1.00 65.62 201 ILE A C 1
ATOM 1630 O O . ILE A 1 201 ? 2.241 -3.778 4.307 1.00 65.62 201 ILE A O 1
ATOM 1634 N N . PHE A 1 202 ? 1.211 -3.577 2.321 1.00 59.25 202 PHE A N 1
ATOM 1635 C CA . PHE A 1 202 ? 2.066 -4.506 1.597 1.00 59.25 202 PHE A CA 1
ATOM 1636 C C . PHE A 1 202 ? 2.789 -3.763 0.471 1.00 59.25 202 PHE A C 1
ATOM 1638 O O . PHE A 1 202 ? 2.153 -3.069 -0.321 1.00 59.25 202 PHE A O 1
ATOM 1645 N N . GLY A 1 203 ? 4.116 -3.879 0.420 1.00 58.50 203 GLY A N 1
ATOM 1646 C CA . GLY A 1 203 ? 4.928 -3.443 -0.714 1.00 58.50 203 GLY A CA 1
ATOM 1647 C C . GLY A 1 203 ? 5.223 -4.611 -1.651 1.00 58.50 203 GLY A C 1
ATOM 1648 O O . GLY A 1 203 ? 5.533 -5.710 -1.192 1.00 58.50 203 GLY A O 1
ATOM 1649 N N . ASN A 1 204 ? 5.174 -4.377 -2.962 1.00 55.44 204 ASN A N 1
ATOM 1650 C CA . ASN A 1 204 ? 5.655 -5.358 -3.931 1.00 55.44 204 ASN A CA 1
ATOM 1651 C C . ASN A 1 204 ? 7.189 -5.257 -4.010 1.00 55.44 204 ASN A C 1
ATOM 1653 O O . ASN A 1 204 ? 7.738 -4.163 -4.173 1.00 55.44 204 ASN A O 1
ATOM 1657 N N . PHE A 1 205 ? 7.890 -6.381 -3.859 1.00 56.00 205 PHE A N 1
ATOM 1658 C CA . PHE A 1 205 ? 9.351 -6.428 -3.894 1.00 56.00 205 PHE A CA 1
ATOM 1659 C C . PHE A 1 205 ? 9.821 -7.453 -4.918 1.00 56.00 205 PHE A C 1
ATOM 1661 O O . PHE A 1 205 ? 9.538 -8.639 -4.782 1.00 56.00 205 PHE A O 1
ATOM 1668 N N . GLU A 1 206 ? 10.568 -6.969 -5.906 1.00 62.59 206 GLU A N 1
ATOM 1669 C CA . GLU A 1 206 ? 11.218 -7.773 -6.935 1.00 62.59 206 GLU A CA 1
ATOM 1670 C C . GLU A 1 206 ? 12.739 -7.670 -6.763 1.00 62.59 206 GLU A C 1
ATOM 1672 O O . GLU A 1 206 ? 13.314 -6.581 -6.874 1.00 62.59 206 GLU A O 1
ATOM 1677 N N . GLN A 1 207 ? 13.402 -8.795 -6.483 1.00 61.03 207 GLN A N 1
ATOM 1678 C CA . GLN A 1 207 ? 14.839 -8.835 -6.179 1.00 61.03 207 GLN A CA 1
ATOM 1679 C C . GLN A 1 207 ? 15.731 -8.432 -7.354 1.00 61.03 207 GLN A C 1
ATOM 1681 O O . GLN A 1 207 ? 16.857 -7.978 -7.145 1.00 61.03 207 GLN A O 1
ATOM 1686 N N . THR A 1 208 ? 15.254 -8.571 -8.592 1.00 62.19 208 THR A N 1
ATOM 1687 C CA . THR A 1 208 ? 16.058 -8.243 -9.775 1.00 62.19 208 THR A CA 1
ATOM 1688 C C . THR A 1 208 ? 16.221 -6.735 -9.974 1.00 62.19 208 THR A C 1
ATOM 1690 O O . THR A 1 208 ? 17.169 -6.301 -10.628 1.00 62.19 208 THR A O 1
ATOM 1693 N N . TYR A 1 209 ? 15.330 -5.916 -9.410 1.00 67.94 209 TYR A N 1
ATOM 1694 C CA . TYR A 1 209 ? 15.300 -4.468 -9.639 1.00 67.94 209 TYR A CA 1
ATOM 1695 C C . TYR A 1 209 ? 16.496 -3.719 -9.024 1.00 67.94 209 TYR A C 1
ATOM 1697 O O . TYR A 1 209 ? 17.128 -2.958 -9.757 1.00 67.94 209 TYR A O 1
ATOM 1705 N N . PRO A 1 210 ? 16.900 -3.946 -7.755 1.00 62.41 210 PRO A N 1
ATOM 1706 C CA . PRO A 1 210 ? 18.102 -3.324 -7.190 1.00 62.41 210 PRO A CA 1
ATOM 1707 C C . PRO A 1 210 ? 19.380 -3.562 -8.000 1.00 62.41 210 PRO A C 1
ATOM 1709 O O . PRO A 1 210 ? 20.152 -2.632 -8.216 1.00 62.41 210 PRO A O 1
ATOM 1712 N N . ALA A 1 211 ? 19.590 -4.788 -8.490 1.00 64.00 211 ALA A N 1
ATOM 1713 C CA . ALA A 1 211 ? 20.755 -5.112 -9.312 1.00 64.00 211 ALA A CA 1
ATOM 1714 C C . ALA A 1 211 ? 20.707 -4.433 -10.691 1.00 64.00 211 ALA A C 1
ATOM 1716 O O . ALA A 1 211 ? 21.747 -4.083 -11.243 1.00 64.00 211 ALA A O 1
ATOM 1717 N N . SER A 1 212 ? 19.505 -4.237 -11.236 1.00 68.56 212 SER A N 1
ATOM 1718 C CA . SER A 1 212 ? 19.320 -3.785 -12.616 1.00 68.56 212 SER A CA 1
ATOM 1719 C C . SER A 1 212 ? 19.204 -2.269 -12.769 1.00 68.56 212 SER A C 1
ATOM 1721 O O . SER A 1 212 ? 19.636 -1.724 -13.779 1.00 68.56 212 SER A O 1
ATOM 1723 N N . TYR A 1 213 ? 18.649 -1.576 -11.773 1.00 67.94 213 TYR A N 1
ATOM 1724 C CA . TYR A 1 213 ? 18.458 -0.121 -11.803 1.00 67.94 213 TYR A CA 1
ATOM 1725 C C . TYR A 1 213 ? 19.512 0.647 -10.983 1.00 67.94 213 TYR A C 1
ATOM 1727 O O . TYR A 1 213 ? 19.473 1.875 -10.912 1.00 67.94 213 TYR A O 1
ATOM 1735 N N . GLY A 1 214 ? 20.476 -0.047 -10.366 1.00 64.19 214 GLY A N 1
ATOM 1736 C CA . GLY A 1 214 ? 21.633 0.571 -9.712 1.00 64.19 214 GLY A CA 1
ATOM 1737 C C . GLY A 1 214 ? 21.258 1.585 -8.624 1.00 64.19 214 GLY A C 1
ATOM 1738 O O . GLY A 1 214 ? 20.452 1.298 -7.744 1.00 64.19 214 GLY A O 1
ATOM 1739 N N . SER A 1 215 ? 21.835 2.792 -8.666 1.00 56.59 215 SER A N 1
ATOM 1740 C CA . SER A 1 215 ? 21.627 3.836 -7.643 1.00 56.59 215 SER A CA 1
ATOM 1741 C C . SER A 1 215 ? 20.195 4.371 -7.558 1.00 56.59 215 SER A C 1
ATOM 1743 O O . SER A 1 215 ? 19.831 4.936 -6.528 1.00 56.59 215 SER A O 1
ATOM 1745 N N . TYR A 1 216 ? 19.383 4.190 -8.607 1.00 52.69 216 TYR A N 1
ATOM 1746 C CA . TYR A 1 216 ? 17.948 4.498 -8.589 1.00 52.69 216 TYR A CA 1
ATOM 1747 C C . TYR A 1 216 ? 17.151 3.470 -7.792 1.00 52.69 216 TYR A C 1
ATOM 1749 O O . TYR A 1 216 ? 15.961 3.663 -7.582 1.00 52.69 216 TYR A O 1
ATOM 1757 N N . CYS A 1 217 ? 17.783 2.367 -7.381 1.00 54.88 217 CYS A N 1
ATOM 1758 C CA . CYS A 1 217 ? 17.217 1.358 -6.513 1.00 54.88 217 CYS A CA 1
ATOM 1759 C C . CYS A 1 217 ? 18.143 1.070 -5.334 1.00 54.88 217 CYS A C 1
ATOM 1761 O O . CYS A 1 217 ? 18.898 0.101 -5.335 1.00 54.88 217 CYS A O 1
ATOM 1763 N N . GLY A 1 218 ? 18.070 1.913 -4.298 1.00 52.88 218 GLY A N 1
ATOM 1764 C CA . GLY A 1 218 ? 18.810 1.674 -3.062 1.00 52.88 218 GLY A CA 1
ATOM 1765 C C . GLY A 1 218 ? 18.519 0.264 -2.532 1.00 52.88 218 GLY A C 1
ATOM 1766 O O . GLY A 1 218 ? 17.343 -0.078 -2.368 1.00 52.88 218 GLY A O 1
ATOM 1767 N N . PRO A 1 219 ? 19.547 -0.565 -2.252 1.00 49.09 219 PRO A N 1
ATOM 1768 C CA . PRO A 1 219 ? 19.310 -1.916 -1.794 1.00 49.09 219 PRO A CA 1
ATOM 1769 C C . PRO A 1 219 ? 18.540 -1.865 -0.487 1.00 49.09 219 PRO A C 1
ATOM 1771 O O . PRO A 1 219 ? 17.666 -2.681 -0.316 1.00 49.09 219 PRO A O 1
ATOM 1774 N N . THR A 1 220 ? 18.767 -0.921 0.420 1.00 53.12 220 THR A N 1
ATOM 1775 C CA . THR A 1 220 ? 18.340 -1.031 1.821 1.00 53.12 220 THR A CA 1
ATOM 1776 C C . THR A 1 220 ? 16.912 -0.523 2.091 1.00 53.12 220 THR A C 1
ATOM 1778 O O . THR A 1 220 ? 16.582 0.614 1.761 1.00 53.12 220 THR A O 1
ATOM 1781 N N . ARG A 1 221 ? 16.070 -1.318 2.785 1.00 59.06 221 ARG A N 1
ATOM 1782 C CA . ARG A 1 221 ? 14.714 -0.912 3.234 1.00 59.06 221 ARG A CA 1
ATOM 1783 C C . ARG A 1 221 ? 14.734 0.004 4.459 1.00 59.06 221 ARG A C 1
ATOM 1785 O O . ARG A 1 221 ? 14.012 -0.232 5.429 1.00 59.06 221 ARG A O 1
ATOM 1792 N N . ILE A 1 222 ? 15.574 1.034 4.438 1.00 54.88 222 ILE A N 1
ATOM 1793 C CA . ILE A 1 222 ? 15.662 1.992 5.539 1.00 54.88 222 ILE A CA 1
ATOM 1794 C C . ILE A 1 222 ? 14.417 2.881 5.456 1.00 54.88 222 ILE A C 1
ATOM 1796 O O . ILE A 1 222 ? 14.262 3.603 4.470 1.00 54.88 222 ILE A O 1
ATOM 1800 N N . PRO A 1 223 ? 13.487 2.820 6.422 1.00 55.69 223 PRO A N 1
ATOM 1801 C CA . PRO A 1 223 ? 12.435 3.818 6.496 1.00 55.69 223 PRO A CA 1
ATOM 1802 C C . PRO A 1 223 ? 13.082 5.187 6.721 1.00 55.69 223 PRO A C 1
ATOM 1804 O O . PRO A 1 223 ? 14.015 5.324 7.518 1.00 55.69 223 PRO A O 1
ATOM 1807 N N . SER A 1 224 ? 12.578 6.217 6.041 1.00 56.31 224 SER A N 1
ATOM 1808 C CA . SER A 1 224 ? 12.938 7.585 6.412 1.00 56.31 224 SER A CA 1
ATOM 1809 C C . SER A 1 224 ? 12.606 7.824 7.894 1.00 56.31 224 SER A C 1
ATOM 1811 O O . SER A 1 224 ? 11.733 7.164 8.473 1.00 56.31 224 SER A O 1
ATOM 1813 N N . SER A 1 225 ? 13.305 8.769 8.529 1.00 59.38 225 SER A N 1
ATOM 1814 C CA . SER A 1 225 ? 13.014 9.165 9.918 1.00 59.38 225 SER A CA 1
ATOM 1815 C C . SER A 1 225 ? 11.530 9.525 10.095 1.00 59.38 225 SER A C 1
ATOM 1817 O O . SER A 1 225 ? 10.899 9.133 11.074 1.00 59.38 225 SER A O 1
ATOM 1819 N N . SER A 1 226 ? 10.946 10.176 9.087 1.00 58.25 226 SER A N 1
ATOM 1820 C CA . SER A 1 226 ? 9.534 10.549 9.050 1.00 58.25 226 SER A CA 1
ATOM 1821 C C . SER A 1 226 ? 8.592 9.340 9.010 1.00 58.25 226 SER A C 1
ATOM 1823 O O . SER A 1 226 ? 7.694 9.278 9.842 1.00 58.25 226 SER A O 1
ATOM 1825 N N . ILE A 1 227 ? 8.843 8.335 8.153 1.00 60.66 227 ILE A N 1
ATOM 1826 C CA . ILE A 1 227 ? 7.999 7.119 8.086 1.00 60.66 227 ILE A CA 1
ATOM 1827 C C . ILE A 1 227 ? 8.056 6.377 9.410 1.00 60.66 227 ILE A C 1
ATOM 1829 O O . ILE A 1 227 ? 7.039 5.919 9.919 1.00 60.66 227 ILE A O 1
ATOM 1833 N N . SER A 1 228 ? 9.255 6.279 9.977 1.00 62.03 228 SER A N 1
ATOM 1834 C CA . SER A 1 228 ? 9.462 5.609 11.256 1.00 62.03 228 SER A CA 1
ATOM 1835 C C . SER A 1 228 ? 8.679 6.299 12.367 1.00 62.03 228 SER A C 1
ATOM 1837 O O . SER A 1 228 ? 7.991 5.638 13.133 1.00 62.03 228 SER A O 1
ATOM 1839 N N . LYS A 1 229 ? 8.720 7.634 12.420 1.00 63.50 229 LYS A N 1
ATOM 1840 C CA . LYS A 1 229 ? 7.955 8.426 13.386 1.00 63.50 229 LYS A CA 1
ATOM 1841 C C . LYS A 1 229 ? 6.447 8.273 13.188 1.00 63.50 229 LYS A C 1
ATOM 1843 O O . LYS A 1 229 ? 5.722 8.103 14.163 1.00 63.50 229 LYS A O 1
ATOM 1848 N N . ALA A 1 230 ? 5.979 8.317 11.946 1.00 65.00 230 ALA A N 1
ATOM 1849 C CA . ALA A 1 230 ? 4.562 8.220 11.630 1.00 65.00 230 ALA A CA 1
ATOM 1850 C C . ALA A 1 230 ? 4.004 6.819 11.960 1.00 65.00 230 ALA A C 1
ATOM 1852 O O . ALA A 1 230 ? 2.943 6.697 12.567 1.00 65.00 230 ALA A O 1
ATOM 1853 N N . LEU A 1 231 ? 4.788 5.772 11.693 1.00 67.62 231 LEU A N 1
ATOM 1854 C CA . LEU A 1 231 ? 4.514 4.396 12.106 1.00 67.62 231 LEU A CA 1
ATOM 1855 C C . LEU A 1 231 ? 4.474 4.215 13.620 1.00 67.62 231 LEU A C 1
ATOM 1857 O O . LEU A 1 231 ? 3.541 3.611 14.145 1.00 67.62 231 LEU A O 1
ATOM 1861 N N . THR A 1 232 ? 5.470 4.752 14.323 1.00 68.50 232 THR A N 1
ATOM 1862 C CA . THR A 1 232 ? 5.509 4.757 15.788 1.00 68.50 232 THR A CA 1
ATOM 1863 C C . THR A 1 232 ? 4.269 5.449 16.347 1.00 68.50 232 THR A C 1
ATOM 1865 O O . THR A 1 232 ? 3.624 4.911 17.242 1.00 68.50 232 THR A O 1
ATOM 1868 N N . ASN A 1 233 ? 3.867 6.587 15.779 1.00 68.50 233 ASN A N 1
ATOM 1869 C CA . ASN A 1 233 ? 2.672 7.305 16.211 1.00 68.50 233 ASN A CA 1
ATOM 1870 C C . ASN A 1 233 ? 1.388 6.494 15.976 1.00 68.50 233 ASN A C 1
ATOM 1872 O O . ASN A 1 233 ? 0.566 6.381 16.882 1.00 68.50 233 ASN A O 1
ATOM 1876 N N . ALA A 1 234 ? 1.240 5.884 14.798 1.00 66.81 234 ALA A N 1
ATOM 1877 C CA . ALA A 1 234 ? 0.095 5.032 14.485 1.00 66.81 234 ALA A CA 1
ATOM 1878 C C . ALA A 1 234 ? 0.043 3.777 15.380 1.00 66.81 234 ALA A C 1
ATOM 1880 O O . ALA A 1 234 ? -1.026 3.369 15.823 1.00 66.81 234 ALA A O 1
ATOM 1881 N N . SER A 1 235 ? 1.194 3.188 15.725 1.00 70.56 235 SER A N 1
ATOM 1882 C CA . SER A 1 235 ? 1.262 1.985 16.573 1.00 70.56 235 SER A CA 1
ATOM 1883 C C . SER A 1 235 ? 0.718 2.167 17.996 1.00 70.56 235 SER A C 1
ATOM 1885 O O . SER A 1 235 ? 0.442 1.177 18.670 1.00 70.56 235 SER A O 1
ATOM 1887 N N . PHE A 1 236 ? 0.533 3.408 18.465 1.00 72.12 236 PHE A N 1
ATOM 1888 C CA . PHE A 1 236 ? -0.075 3.663 19.773 1.00 72.12 236 PHE A CA 1
ATOM 1889 C C . PHE A 1 236 ? -1.577 3.377 19.800 1.00 72.12 236 PHE A C 1
ATOM 1891 O O . PHE A 1 236 ? -2.103 3.048 20.863 1.00 72.12 236 PHE A O 1
ATOM 1898 N N . THR A 1 237 ? -2.265 3.519 18.666 1.00 71.56 237 THR A N 1
ATOM 1899 C CA . THR A 1 237 ? -3.720 3.336 18.577 1.00 71.56 237 THR A CA 1
ATOM 1900 C C . THR A 1 237 ? -4.101 1.971 18.020 1.00 71.56 237 THR A C 1
ATOM 1902 O O . THR A 1 237 ? -5.154 1.456 18.380 1.00 71.56 237 THR A O 1
ATOM 1905 N N . LEU A 1 238 ? -3.237 1.380 17.192 1.00 74.62 238 LEU A N 1
ATOM 1906 C CA . LEU A 1 238 ? -3.498 0.132 16.481 1.00 74.62 238 LEU A CA 1
ATOM 1907 C C . LEU A 1 238 ? -3.483 -1.105 17.391 1.00 74.62 238 LEU A C 1
ATOM 1909 O O . LEU A 1 238 ? -2.626 -1.257 18.259 1.00 74.62 238 LEU A O 1
ATOM 1913 N N . GLU A 1 239 ? -4.392 -2.028 17.097 1.00 81.56 239 GLU A N 1
ATOM 1914 C CA . GLU A 1 239 ? -4.436 -3.409 17.581 1.00 81.56 239 GLU A CA 1
ATOM 1915 C C . GLU A 1 239 ? -3.701 -4.364 16.629 1.00 81.56 239 GLU A C 1
ATOM 1917 O O . GLU A 1 239 ? -2.995 -5.268 17.064 1.00 81.56 239 GLU A O 1
ATOM 1922 N N . HIS A 1 240 ? -3.803 -4.134 15.318 1.00 75.31 240 HIS A N 1
ATOM 1923 C CA . HIS A 1 240 ? -3.207 -4.981 14.289 1.00 75.31 240 HIS A CA 1
ATOM 1924 C C . HIS A 1 240 ? -2.355 -4.146 13.334 1.00 75.31 240 HIS A C 1
ATOM 1926 O O . HIS A 1 240 ? -2.859 -3.231 12.679 1.00 75.31 240 HIS A O 1
ATOM 1932 N N . LEU A 1 241 ? -1.076 -4.494 13.200 1.00 78.44 241 LEU A N 1
ATOM 1933 C CA . LEU A 1 241 ? -0.154 -3.832 12.281 1.00 78.44 241 LEU A CA 1
ATOM 1934 C C . LEU A 1 241 ? 0.577 -4.857 11.410 1.00 78.44 241 LEU A C 1
ATOM 1936 O O . LEU A 1 241 ? 1.389 -5.631 11.903 1.00 78.44 241 LEU A O 1
ATOM 1940 N N . SER A 1 242 ? 0.328 -4.829 10.102 1.00 78.25 242 SER A N 1
ATOM 1941 C CA . SER A 1 242 ? 1.091 -5.590 9.107 1.00 78.25 242 SER A CA 1
ATOM 1942 C C . SER A 1 242 ? 1.814 -4.633 8.182 1.00 78.25 242 SER A C 1
ATOM 1944 O O . SER A 1 242 ? 1.168 -3.860 7.478 1.00 78.25 242 SER A O 1
ATOM 1946 N N . ILE A 1 243 ? 3.141 -4.696 8.144 1.00 71.69 243 ILE A N 1
ATOM 1947 C CA . ILE A 1 243 ? 3.949 -3.897 7.221 1.00 71.69 243 ILE A CA 1
ATOM 1948 C C . ILE A 1 243 ? 4.940 -4.821 6.532 1.00 71.69 243 ILE A C 1
ATOM 1950 O O . ILE A 1 243 ? 5.978 -5.185 7.087 1.00 71.69 243 ILE A O 1
ATOM 1954 N N . SER A 1 244 ? 4.637 -5.185 5.294 1.00 66.88 244 SER A N 1
ATOM 1955 C CA . SER A 1 244 ? 5.479 -6.087 4.513 1.00 66.88 244 SER A CA 1
ATOM 1956 C C . SER A 1 244 ? 6.260 -5.308 3.464 1.00 66.88 244 SER A C 1
ATOM 1958 O O . SER A 1 244 ? 5.698 -4.477 2.758 1.00 66.88 244 SER A O 1
ATOM 1960 N N . PHE A 1 245 ? 7.564 -5.569 3.358 1.00 63.12 245 PHE A N 1
ATOM 1961 C CA . PHE A 1 245 ? 8.480 -5.041 2.336 1.00 63.12 245 PHE A CA 1
ATOM 1962 C C . PHE A 1 245 ? 8.678 -3.510 2.315 1.00 63.12 245 PHE A C 1
ATOM 1964 O O . PHE A 1 245 ? 9.416 -2.987 1.475 1.00 63.12 245 PHE A O 1
ATOM 1971 N N . ILE A 1 246 ? 8.105 -2.784 3.279 1.00 61.00 246 ILE A N 1
ATOM 1972 C CA . ILE A 1 246 ? 8.198 -1.317 3.387 1.00 61.00 246 ILE A CA 1
ATOM 1973 C C . ILE A 1 246 ? 9.237 -0.894 4.432 1.00 61.00 246 ILE A C 1
ATOM 1975 O O . ILE A 1 246 ? 9.976 0.069 4.217 1.00 61.00 246 ILE A O 1
ATOM 1979 N N . VAL A 1 247 ? 9.376 -1.643 5.526 1.00 66.75 247 VAL A N 1
ATOM 1980 C CA . VAL A 1 247 ? 10.312 -1.338 6.617 1.00 66.75 247 VAL A CA 1
ATOM 1981 C C . VAL A 1 247 ? 11.096 -2.592 6.991 1.00 66.75 247 VAL A C 1
ATOM 1983 O O . VAL A 1 247 ? 10.489 -3.627 7.248 1.00 66.75 247 VAL A O 1
ATOM 1986 N N . GLU A 1 248 ? 12.433 -2.515 7.044 1.00 71.75 248 GLU A N 1
ATOM 1987 C CA . GLU A 1 248 ? 13.210 -3.575 7.705 1.00 71.75 248 GLU A CA 1
ATOM 1988 C C . GLU A 1 248 ? 12.919 -3.571 9.212 1.00 71.75 248 GLU A C 1
ATOM 1990 O O . GLU A 1 248 ? 13.018 -2.533 9.878 1.00 71.75 248 GLU A O 1
ATOM 1995 N N . VAL A 1 249 ? 12.684 -4.761 9.763 1.00 75.06 249 VAL A N 1
ATOM 1996 C CA . VAL A 1 249 ? 12.416 -4.993 11.193 1.00 75.06 249 VAL A CA 1
ATOM 1997 C C . VAL A 1 249 ? 13.404 -4.271 12.122 1.00 75.06 249 VAL A C 1
ATOM 1999 O O . VAL A 1 249 ? 12.994 -3.601 13.070 1.00 75.06 249 VAL A O 1
ATOM 2002 N N . ASN A 1 250 ? 14.708 -4.342 11.837 1.00 70.88 250 ASN A N 1
ATOM 2003 C CA . ASN A 1 250 ? 15.728 -3.712 12.683 1.00 70.88 250 ASN A CA 1
ATOM 2004 C C . ASN A 1 250 ? 15.573 -2.193 12.769 1.00 70.88 250 ASN A C 1
ATOM 2006 O O . ASN A 1 250 ? 15.842 -1.608 13.817 1.00 70.88 250 ASN A O 1
ATOM 2010 N N . HIS A 1 251 ? 15.121 -1.547 11.693 1.00 71.88 251 HIS A N 1
ATOM 2011 C CA . HIS A 1 251 ? 14.866 -0.113 11.715 1.00 71.88 251 HIS A CA 1
ATOM 2012 C C . HIS A 1 251 ? 13.596 0.214 12.489 1.00 71.88 251 HIS A C 1
ATOM 2014 O O . HIS A 1 251 ? 13.637 1.126 13.309 1.00 71.88 251 HIS A O 1
ATOM 2020 N N . PHE A 1 252 ? 12.526 -0.566 12.317 1.00 73.69 252 PHE A N 1
ATOM 2021 C CA . PHE A 1 252 ? 11.297 -0.413 13.103 1.00 73.69 252 PHE A CA 1
ATOM 2022 C C . PHE A 1 252 ? 11.583 -0.462 14.613 1.00 73.69 252 PHE A C 1
ATOM 2024 O O . PHE A 1 252 ? 11.134 0.393 15.370 1.00 73.69 252 PHE A O 1
ATOM 2031 N N . PHE A 1 253 ? 12.436 -1.390 15.053 1.00 75.38 253 PHE A N 1
ATOM 2032 C CA . PHE A 1 253 ? 12.821 -1.505 16.461 1.00 75.38 253 PHE A CA 1
ATOM 2033 C C . PHE A 1 253 ? 13.914 -0.526 16.919 1.00 75.38 253 PHE A C 1
ATOM 2035 O O . PHE A 1 253 ? 14.186 -0.436 18.119 1.00 75.38 253 PHE A O 1
ATOM 2042 N N . LYS A 1 254 ? 14.580 0.204 16.018 1.00 68.00 254 LYS A N 1
ATOM 2043 C CA . LYS A 1 254 ? 15.666 1.127 16.393 1.00 68.00 254 LYS A CA 1
ATOM 2044 C C . LYS A 1 254 ? 15.140 2.431 16.990 1.00 68.00 254 LYS A C 1
ATOM 2046 O O . LYS A 1 254 ? 15.782 2.982 17.879 1.00 68.00 254 LYS A O 1
ATOM 2051 N N . PHE A 1 255 ? 13.959 2.889 16.577 1.00 61.59 255 PHE A N 1
ATOM 2052 C CA . PHE A 1 255 ? 13.328 4.126 17.067 1.00 61.59 255 PHE A CA 1
ATOM 2053 C C . PHE A 1 255 ? 12.628 3.951 18.426 1.00 61.59 255 PHE A C 1
ATOM 2055 O O . PHE A 1 255 ? 11.577 4.525 18.697 1.00 61.59 255 PHE A O 1
ATOM 2062 N N . ARG A 1 256 ? 13.234 3.147 19.305 1.00 60.09 256 ARG A N 1
ATOM 2063 C CA . ARG A 1 256 ? 12.774 2.898 20.669 1.00 60.09 256 ARG A CA 1
ATOM 2064 C C . ARG A 1 256 ? 13.088 4.095 21.558 1.00 60.09 256 ARG A C 1
ATOM 2066 O O . ARG A 1 256 ? 14.093 4.092 22.265 1.00 60.09 256 ARG A O 1
ATOM 2073 N N . GLU A 1 257 ? 12.204 5.086 21.585 1.00 56.72 257 GLU A N 1
ATOM 2074 C CA . GLU A 1 257 ? 12.186 6.022 22.709 1.00 56.72 257 GLU A CA 1
ATOM 2075 C C . GLU A 1 257 ? 11.926 5.249 24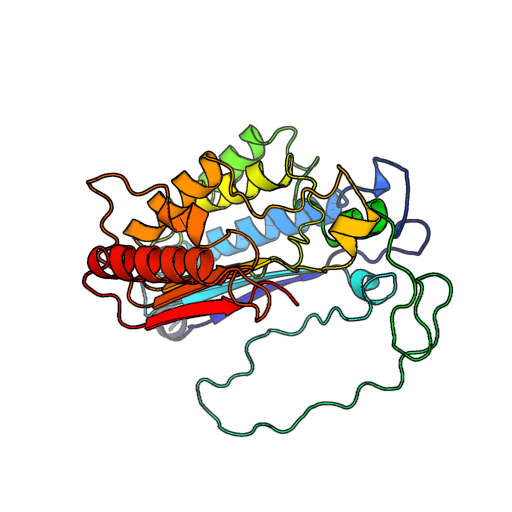.019 1.00 56.72 257 GLU A C 1
ATOM 2077 O O . GLU A 1 257 ? 11.269 4.198 24.040 1.00 56.72 257 GLU A O 1
ATOM 2082 N N . LEU A 1 258 ? 12.480 5.737 25.133 1.00 52.72 258 LEU A N 1
ATOM 2083 C CA . LEU A 1 258 ? 12.347 5.106 26.457 1.00 52.72 258 LEU A CA 1
ATOM 2084 C C . LEU A 1 258 ? 10.874 4.950 26.889 1.00 52.72 258 LEU A C 1
ATOM 2086 O O . LEU A 1 258 ? 10.560 4.063 27.678 1.00 52.72 258 LEU A O 1
ATOM 2090 N N . SER A 1 259 ? 9.979 5.763 26.327 1.00 57.81 259 SER A N 1
ATOM 2091 C CA . SER A 1 259 ? 8.536 5.807 26.575 1.00 57.81 259 SER A CA 1
ATOM 2092 C C . SER A 1 259 ? 7.684 5.001 25.586 1.00 57.81 259 SER A C 1
ATOM 2094 O O . SER A 1 259 ? 6.472 4.932 25.783 1.00 57.81 259 SER A O 1
ATOM 2096 N N . TRP A 1 260 ? 8.263 4.394 24.539 1.00 66.50 260 TRP A N 1
ATOM 2097 C CA . TRP A 1 260 ? 7.473 3.682 23.527 1.00 66.50 260 TRP A CA 1
ATOM 2098 C C . TRP A 1 260 ? 6.802 2.445 24.134 1.00 66.50 260 TRP A C 1
ATOM 2100 O O . TRP A 1 260 ? 7.469 1.467 24.480 1.00 66.50 260 TRP A O 1
ATOM 2110 N N . LYS A 1 261 ? 5.477 2.517 24.277 1.00 72.12 261 LYS A N 1
ATOM 2111 C CA . LYS A 1 261 ? 4.581 1.424 24.657 1.00 72.12 261 LYS A CA 1
ATOM 2112 C C . LYS A 1 261 ? 3.490 1.359 23.601 1.00 72.12 261 LYS A C 1
ATOM 2114 O O . LYS A 1 261 ? 2.851 2.377 23.380 1.00 72.12 261 LYS A O 1
ATOM 2119 N N . CYS A 1 262 ? 3.262 0.205 22.984 1.00 76.56 262 CYS A N 1
ATOM 2120 C CA . CYS A 1 262 ? 2.111 0.002 22.094 1.00 76.56 262 CYS A CA 1
ATOM 2121 C C . CYS A 1 262 ? 1.058 -0.779 22.888 1.00 76.56 262 CYS A C 1
ATOM 2123 O O . CYS A 1 262 ? 1.088 -2.009 22.867 1.00 76.56 262 CYS A O 1
ATOM 2125 N N . PRO A 1 263 ? 0.215 -0.111 23.700 1.00 79.44 263 PRO A N 1
ATOM 2126 C CA . PRO A 1 263 ? -0.633 -0.802 24.663 1.00 79.44 263 PRO A CA 1
ATOM 2127 C C . PRO A 1 263 ? -1.738 -1.614 23.994 1.00 79.44 263 PRO A C 1
ATOM 2129 O O . PRO A 1 263 ? -2.166 -2.598 24.574 1.00 79.44 263 PRO A O 1
ATOM 2132 N N . ASN A 1 264 ? -2.188 -1.231 22.802 1.00 83.12 264 ASN A N 1
ATOM 2133 C CA . ASN A 1 264 ? -3.333 -1.871 22.156 1.00 83.12 264 ASN A CA 1
ATOM 2134 C C . ASN A 1 264 ? -2.927 -2.978 21.182 1.00 83.12 264 ASN A C 1
ATOM 2136 O O . ASN A 1 264 ? -3.771 -3.783 20.813 1.00 83.12 264 ASN A O 1
ATOM 2140 N N . LEU A 1 265 ? -1.653 -3.032 20.780 1.00 86.00 265 LEU A N 1
ATOM 2141 C CA . LEU A 1 265 ? -1.191 -3.915 19.716 1.00 86.00 265 LEU A CA 1
ATOM 2142 C C . LEU A 1 265 ? -1.240 -5.382 20.165 1.00 86.00 265 LEU A C 1
ATOM 2144 O O . LEU A 1 265 ? -0.490 -5.770 21.059 1.00 86.00 265 LEU A O 1
ATOM 2148 N N . THR A 1 266 ? -2.090 -6.180 19.521 1.00 86.62 266 THR A N 1
ATOM 2149 C CA . THR A 1 266 ? -2.250 -7.627 19.723 1.00 86.62 266 THR A CA 1
ATOM 2150 C C . THR A 1 266 ? -1.581 -8.439 18.617 1.00 86.62 266 THR A C 1
ATOM 2152 O O . THR A 1 266 ? -1.119 -9.551 18.870 1.00 86.62 266 THR A O 1
ATOM 2155 N N . TRP A 1 267 ? -1.452 -7.874 17.412 1.00 85.19 267 TRP A N 1
ATOM 2156 C CA . TRP A 1 267 ? -0.872 -8.553 16.254 1.00 85.19 267 TRP A CA 1
ATOM 2157 C C . TRP A 1 267 ? 0.118 -7.655 15.501 1.00 85.19 267 TRP A C 1
ATOM 2159 O O . TRP A 1 267 ? -0.212 -6.529 15.114 1.00 85.19 267 TRP A O 1
ATOM 2169 N N . LEU A 1 268 ? 1.326 -8.165 15.251 1.00 86.38 268 LEU A N 1
ATOM 2170 C CA . LEU A 1 268 ? 2.381 -7.474 14.505 1.00 86.38 268 LEU A CA 1
ATOM 2171 C C . LEU A 1 268 ? 3.015 -8.396 13.459 1.00 86.38 268 LEU A C 1
ATOM 2173 O O . LEU A 1 268 ? 3.590 -9.414 13.830 1.00 86.38 268 LEU A O 1
ATOM 2177 N N . ALA A 1 269 ? 3.028 -7.992 12.186 1.00 85.81 269 ALA A N 1
ATOM 2178 C CA . ALA A 1 269 ? 3.828 -8.646 11.149 1.00 85.81 269 ALA A CA 1
ATOM 2179 C C . ALA A 1 269 ? 4.761 -7.679 10.429 1.00 85.81 269 ALA A C 1
ATOM 2181 O O . ALA A 1 269 ? 4.359 -6.603 9.979 1.00 85.81 269 ALA A O 1
ATOM 2182 N N . LEU A 1 270 ? 6.018 -8.099 10.290 1.00 82.75 270 LEU A N 1
ATOM 2183 C CA . LEU A 1 270 ? 7.093 -7.320 9.682 1.00 82.75 270 LEU A CA 1
ATOM 2184 C C . LEU A 1 270 ? 7.981 -8.212 8.804 1.00 82.75 270 LEU A C 1
ATOM 2186 O O . LEU A 1 270 ? 8.053 -9.422 9.005 1.00 82.75 270 LEU A O 1
ATOM 2190 N N . THR A 1 271 ? 8.708 -7.619 7.855 1.00 78.88 271 THR A N 1
ATOM 2191 C CA . THR A 1 271 ? 9.654 -8.345 6.984 1.00 78.88 271 THR A CA 1
ATOM 2192 C C . THR A 1 271 ? 11.113 -8.016 7.291 1.00 78.88 271 THR A C 1
ATOM 2194 O O . THR A 1 271 ? 11.452 -6.842 7.455 1.00 78.88 271 THR A O 1
ATOM 2197 N N . SER A 1 272 ? 11.998 -9.018 7.279 1.00 81.12 272 SER A N 1
ATOM 2198 C CA . SER A 1 272 ? 13.450 -8.811 7.345 1.00 81.12 272 SER A CA 1
ATOM 2199 C C . SER A 1 272 ? 14.216 -9.650 6.332 1.00 81.12 272 SER A C 1
ATOM 2201 O O . SER A 1 272 ? 13.881 -10.803 6.082 1.00 81.12 272 SER A O 1
ATOM 2203 N N . ARG A 1 273 ? 15.290 -9.082 5.784 1.00 78.38 273 ARG A N 1
ATOM 2204 C CA . ARG A 1 273 ? 16.235 -9.784 4.896 1.00 78.38 273 ARG A CA 1
ATOM 2205 C C . ARG A 1 273 ? 17.226 -10.681 5.611 1.00 78.38 273 ARG A C 1
ATOM 2207 O O . ARG A 1 273 ? 17.897 -11.482 4.978 1.00 78.38 273 ARG A O 1
ATOM 2214 N N . LEU A 1 274 ? 17.324 -10.542 6.928 1.00 82.50 274 LEU A N 1
ATOM 2215 C CA . LEU A 1 274 ? 18.214 -11.362 7.741 1.00 82.50 274 LEU A CA 1
ATOM 2216 C C . LEU A 1 274 ? 17.637 -12.762 7.989 1.00 82.50 274 LEU A C 1
ATOM 2218 O O . LEU A 1 274 ? 18.299 -13.598 8.583 1.00 82.50 274 LEU A O 1
ATOM 2222 N N . LEU A 1 275 ? 16.411 -13.047 7.543 1.00 84.69 275 LEU A N 1
ATOM 2223 C CA . LEU A 1 275 ? 15.757 -14.347 7.707 1.00 84.69 275 LEU A CA 1
ATOM 2224 C C . LEU A 1 275 ? 16.072 -15.280 6.526 1.00 84.69 275 LEU A C 1
ATOM 2226 O O . LEU A 1 275 ? 15.170 -15.861 5.924 1.00 84.69 275 LEU A O 1
ATOM 2230 N N . ILE A 1 276 ? 17.363 -15.405 6.200 1.00 82.06 276 ILE A N 1
ATOM 2231 C CA . ILE A 1 276 ? 17.896 -16.252 5.124 1.00 82.06 276 ILE A CA 1
ATOM 2232 C C . ILE A 1 276 ? 19.012 -17.170 5.641 1.00 82.06 276 ILE A C 1
ATOM 2234 O O . ILE A 1 276 ? 19.698 -16.813 6.599 1.00 82.06 276 ILE A O 1
ATOM 2238 N N . PRO A 1 277 ? 19.268 -18.326 4.999 1.00 81.19 277 PRO A N 1
ATOM 2239 C CA . PRO A 1 277 ? 20.299 -19.260 5.459 1.00 81.19 277 PRO A CA 1
ATOM 2240 C C . PRO A 1 277 ? 21.731 -18.704 5.444 1.00 81.19 277 PRO A C 1
ATOM 2242 O O . PRO A 1 277 ? 22.586 -19.223 6.153 1.00 81.19 277 PRO A O 1
ATOM 2245 N N . GLN A 1 278 ? 22.016 -17.694 4.614 1.00 84.50 278 GLN A N 1
ATOM 2246 C CA . GLN A 1 278 ? 23.373 -17.176 4.384 1.00 84.50 278 GLN A CA 1
ATOM 2247 C C . GLN A 1 278 ? 23.770 -16.023 5.322 1.00 84.50 278 GLN A C 1
ATOM 2249 O O . GLN A 1 278 ? 24.884 -15.512 5.214 1.00 84.50 278 GLN A O 1
ATOM 2254 N N . VAL A 1 279 ? 22.875 -15.590 6.215 1.00 85.94 279 VAL A N 1
ATOM 2255 C CA . VAL A 1 279 ? 23.144 -14.491 7.149 1.00 85.94 279 VAL A CA 1
ATOM 2256 C C . VAL A 1 279 ? 24.169 -14.901 8.210 1.00 85.94 279 VAL A C 1
ATOM 2258 O O . VAL A 1 279 ? 24.259 -16.069 8.597 1.00 85.94 279 VAL A O 1
ATOM 2261 N N . LEU A 1 280 ? 24.925 -13.934 8.732 1.00 88.50 280 LEU A N 1
ATOM 2262 C CA . LEU A 1 280 ? 25.779 -14.180 9.889 1.00 88.50 280 LEU A CA 1
ATOM 2263 C C . LEU A 1 280 ? 24.907 -14.503 11.119 1.00 88.50 280 LEU A C 1
ATOM 2265 O O . LEU A 1 280 ? 24.005 -13.723 11.433 1.00 88.50 280 LEU A O 1
ATOM 2269 N N . PRO A 1 281 ? 25.195 -15.582 11.878 1.00 88.75 281 PRO A N 1
ATOM 2270 C CA . PRO A 1 281 ? 24.407 -15.946 13.060 1.00 88.75 281 PRO A CA 1
ATOM 2271 C C . PRO A 1 281 ? 24.247 -14.804 14.071 1.00 88.75 281 PRO A C 1
ATOM 2273 O O . PRO A 1 281 ? 23.175 -14.622 14.634 1.00 88.75 281 PRO A O 1
ATOM 2276 N N . ALA A 1 282 ? 25.285 -13.979 14.241 1.00 89.19 282 ALA A N 1
ATOM 2277 C CA . ALA A 1 282 ? 25.243 -12.825 15.136 1.00 89.19 282 ALA A CA 1
ATOM 2278 C C . ALA A 1 282 ? 24.200 -11.770 14.717 1.00 89.19 282 ALA A C 1
ATOM 2280 O O . ALA A 1 282 ? 23.527 -11.208 15.576 1.00 89.19 282 ALA A O 1
ATOM 2281 N N . GLU A 1 283 ? 24.030 -11.520 13.414 1.00 87.19 283 GLU A N 1
ATOM 2282 C CA . GLU A 1 283 ? 23.057 -10.540 12.909 1.00 87.19 283 GLU A CA 1
ATOM 2283 C C . GLU A 1 283 ? 21.619 -11.038 13.077 1.00 87.19 283 GLU A C 1
ATOM 2285 O O . GLU A 1 283 ? 20.724 -10.264 13.429 1.00 87.19 283 GLU A O 1
ATOM 2290 N N . LEU A 1 284 ? 21.400 -12.340 12.864 1.00 88.62 284 LEU A N 1
ATOM 2291 C CA . LEU A 1 284 ? 20.119 -12.982 13.139 1.00 88.62 284 LEU A CA 1
ATOM 2292 C C . LEU A 1 284 ? 19.796 -12.937 14.637 1.00 88.62 284 LEU A C 1
ATOM 2294 O O . LEU A 1 284 ? 18.686 -12.564 15.017 1.00 88.62 284 LEU A O 1
ATOM 2298 N N . ASP A 1 285 ? 20.765 -13.253 15.493 1.00 89.06 285 ASP A N 1
ATOM 2299 C CA . ASP A 1 285 ? 20.581 -13.186 16.940 1.00 89.06 285 ASP A CA 1
ATOM 2300 C C . ASP A 1 285 ? 20.256 -11.760 17.409 1.00 89.06 285 ASP A C 1
ATOM 2302 O O . ASP A 1 285 ? 19.386 -11.569 18.260 1.00 89.06 285 ASP A O 1
ATOM 2306 N N . ASP A 1 286 ? 20.925 -10.746 16.854 1.00 88.31 286 ASP A N 1
ATOM 2307 C CA . ASP A 1 286 ? 20.658 -9.340 17.163 1.00 88.31 286 ASP A CA 1
ATOM 2308 C C . ASP A 1 286 ? 19.232 -8.932 16.763 1.00 88.31 286 ASP A C 1
ATOM 2310 O O . ASP A 1 286 ? 18.535 -8.285 17.554 1.00 88.31 286 ASP A O 1
ATOM 2314 N N . LEU A 1 287 ? 18.765 -9.363 15.584 1.00 88.31 287 LEU A N 1
ATOM 2315 C CA . LEU A 1 287 ? 17.382 -9.176 15.133 1.00 88.31 287 LEU A CA 1
ATOM 2316 C C . LEU A 1 287 ? 16.386 -9.821 16.107 1.00 88.31 287 LEU A C 1
ATOM 2318 O O . LEU A 1 287 ? 15.428 -9.172 16.535 1.00 88.31 287 LEU A O 1
ATOM 2322 N N . LEU A 1 288 ? 16.608 -11.083 16.481 1.00 90.75 288 LEU A N 1
ATOM 2323 C CA . LEU A 1 288 ? 15.708 -11.823 17.368 1.00 90.75 288 LEU A CA 1
ATOM 2324 C C . LEU A 1 288 ? 15.683 -11.225 18.782 1.00 90.75 288 LEU A C 1
ATOM 2326 O O . LEU A 1 288 ? 14.611 -11.077 19.373 1.00 90.75 288 LEU A O 1
ATOM 2330 N N . ARG A 1 289 ? 16.834 -10.791 19.312 1.00 90.19 289 ARG A N 1
ATOM 2331 C CA . ARG A 1 289 ? 16.901 -10.064 20.592 1.00 90.19 289 ARG A CA 1
ATOM 2332 C C . ARG A 1 289 ? 16.180 -8.723 20.511 1.00 90.19 289 ARG A C 1
ATOM 2334 O O . ARG A 1 289 ? 15.471 -8.349 21.447 1.00 90.19 289 ARG A O 1
ATOM 2341 N N . ALA A 1 290 ? 16.320 -8.003 19.398 1.00 87.44 290 ALA A N 1
ATOM 2342 C CA . ALA A 1 290 ? 15.589 -6.765 19.173 1.00 87.44 290 ALA A CA 1
ATOM 2343 C C . ALA A 1 290 ? 14.073 -7.006 19.122 1.00 87.44 290 ALA A C 1
ATOM 2345 O O . ALA A 1 290 ? 13.343 -6.233 19.744 1.00 87.44 290 ALA A O 1
ATOM 2346 N N . ALA A 1 291 ? 13.612 -8.068 18.461 1.00 89.06 291 ALA A N 1
ATOM 2347 C CA . ALA A 1 291 ? 12.204 -8.454 18.416 1.00 89.06 291 ALA A CA 1
ATOM 2348 C C . ALA A 1 291 ? 11.658 -8.803 19.806 1.00 89.06 291 ALA A C 1
ATOM 2350 O O . ALA A 1 291 ? 10.662 -8.222 20.238 1.00 89.06 291 ALA A O 1
ATOM 2351 N N . ALA A 1 292 ? 12.367 -9.646 20.561 1.00 89.06 292 ALA A N 1
ATOM 2352 C CA . ALA A 1 292 ? 11.993 -9.999 21.928 1.00 89.06 292 ALA A CA 1
ATOM 2353 C C . ALA A 1 292 ? 11.896 -8.757 22.833 1.00 89.06 292 ALA A C 1
ATOM 2355 O O . ALA A 1 292 ? 10.904 -8.556 23.530 1.00 89.06 292 ALA A O 1
ATOM 2356 N N . ALA A 1 293 ? 12.884 -7.859 22.768 1.00 87.56 293 ALA A N 1
ATOM 2357 C CA . ALA A 1 293 ? 12.861 -6.614 23.531 1.00 87.56 293 ALA A CA 1
ATOM 2358 C C . ALA A 1 293 ? 11.728 -5.659 23.107 1.00 87.56 293 ALA A C 1
ATOM 2360 O O . ALA A 1 293 ? 11.309 -4.819 23.904 1.00 87.56 293 ALA A O 1
ATOM 2361 N N . ALA A 1 294 ? 11.248 -5.738 21.861 1.00 85.56 294 ALA A N 1
ATOM 2362 C CA . ALA A 1 294 ? 10.097 -4.965 21.400 1.00 85.56 294 ALA A CA 1
ATOM 2363 C C . ALA A 1 294 ? 8.790 -5.562 21.932 1.00 85.56 294 ALA A C 1
ATOM 2365 O O . ALA A 1 294 ? 7.979 -4.811 22.465 1.00 85.56 294 ALA A O 1
ATOM 2366 N N . ALA A 1 295 ? 8.640 -6.890 21.886 1.00 88.75 295 ALA A N 1
ATOM 2367 C CA . ALA A 1 295 ? 7.484 -7.601 22.435 1.00 88.75 295 ALA A CA 1
ATOM 2368 C C . ALA A 1 295 ? 7.258 -7.264 23.918 1.00 88.75 295 ALA A C 1
ATOM 2370 O O . ALA A 1 295 ? 6.144 -6.957 24.325 1.00 88.75 295 ALA A O 1
ATOM 2371 N N . MET A 1 296 ? 8.331 -7.180 24.714 1.00 87.38 296 MET A N 1
ATOM 2372 C CA . MET A 1 296 ? 8.248 -6.788 26.132 1.00 87.38 296 MET A CA 1
ATOM 2373 C C . MET A 1 296 ? 7.690 -5.370 26.364 1.00 87.38 296 MET A C 1
ATOM 2375 O O . MET A 1 296 ? 7.288 -5.040 27.479 1.00 87.38 296 MET A O 1
ATOM 2379 N N . LYS A 1 297 ? 7.676 -4.511 25.337 1.00 84.19 297 LYS A N 1
ATOM 2380 C CA . LYS A 1 297 ? 7.096 -3.157 25.378 1.00 84.19 297 LYS A CA 1
ATOM 2381 C C . LYS A 1 297 ? 5.667 -3.091 24.816 1.00 84.19 297 LYS A C 1
ATOM 2383 O O . LYS A 1 297 ? 5.086 -2.005 24.761 1.00 84.19 297 LYS A O 1
ATOM 2388 N N . MET A 1 298 ? 5.101 -4.225 24.408 1.00 87.88 298 MET A N 1
ATOM 2389 C CA . MET A 1 298 ? 3.768 -4.360 23.821 1.00 87.88 298 MET A CA 1
ATOM 2390 C C . MET A 1 298 ? 2.945 -5.290 24.731 1.00 87.88 298 MET A C 1
ATOM 2392 O O . MET A 1 298 ? 2.914 -6.497 24.514 1.00 87.88 298 MET A O 1
ATOM 2396 N N . PRO A 1 299 ? 2.348 -4.765 25.819 1.00 87.25 299 PRO A N 1
ATOM 2397 C CA . PRO A 1 299 ? 1.830 -5.587 26.920 1.00 87.25 299 PRO A CA 1
ATOM 2398 C C . PRO A 1 299 ? 0.670 -6.514 26.538 1.00 87.25 299 PRO A C 1
ATOM 2400 O O . PRO A 1 299 ? 0.462 -7.507 27.226 1.00 87.25 299 PRO A O 1
ATOM 2403 N N . ASN A 1 300 ? -0.060 -6.196 25.467 1.00 89.12 300 ASN A N 1
ATOM 2404 C CA . ASN A 1 300 ? -1.180 -6.992 24.968 1.00 89.12 300 ASN A CA 1
ATOM 2405 C C . ASN A 1 300 ? -0.833 -7.756 23.679 1.00 89.12 300 ASN A C 1
ATOM 2407 O O . ASN A 1 300 ? -1.734 -8.271 23.028 1.00 89.12 300 ASN A O 1
ATOM 2411 N N . LEU A 1 301 ? 0.448 -7.828 23.292 1.00 91.56 301 LEU A N 1
ATOM 2412 C CA . LEU A 1 301 ? 0.852 -8.508 22.065 1.00 91.56 301 LEU A CA 1
ATOM 2413 C C . LEU A 1 301 ? 0.667 -10.019 22.201 1.00 91.56 301 LEU A C 1
ATOM 2415 O O . LEU A 1 301 ? 1.313 -10.661 23.027 1.00 91.56 301 LEU A O 1
ATOM 2419 N N . GLU A 1 302 ? -0.179 -10.583 21.346 1.00 90.12 302 GLU A N 1
ATOM 2420 C CA . GLU A 1 302 ? -0.468 -12.015 21.296 1.00 90.12 302 GLU A CA 1
ATOM 2421 C C . GLU A 1 302 ? 0.334 -12.702 20.187 1.00 90.12 302 GLU A C 1
ATOM 2423 O O . GLU A 1 302 ? 0.827 -13.815 20.369 1.00 90.12 302 GLU A O 1
ATOM 2428 N N . ILE A 1 303 ? 0.486 -12.036 19.037 1.00 87.44 303 ILE A N 1
ATOM 2429 C CA . ILE A 1 303 ? 1.108 -12.605 17.840 1.00 87.44 303 ILE A CA 1
ATOM 2430 C C . ILE A 1 303 ? 2.156 -11.640 17.278 1.00 87.44 303 ILE A C 1
ATOM 2432 O O . ILE A 1 303 ? 1.874 -10.476 16.991 1.00 87.44 303 ILE A O 1
ATOM 2436 N N . MET A 1 304 ? 3.371 -12.154 17.069 1.00 91.50 304 MET A N 1
ATOM 2437 C CA . MET A 1 304 ? 4.423 -11.491 16.300 1.00 91.50 304 MET A CA 1
ATOM 2438 C C . MET A 1 304 ? 4.896 -12.410 15.176 1.00 91.50 304 MET A C 1
ATOM 2440 O O . MET A 1 304 ? 5.397 -13.503 15.434 1.00 91.50 304 MET A O 1
ATOM 2444 N N . GLU A 1 305 ? 4.791 -11.940 13.940 1.00 89.69 305 GLU A N 1
ATOM 2445 C CA . GLU A 1 305 ? 5.263 -12.638 12.751 1.00 89.69 305 GLU A CA 1
ATOM 2446 C C . GLU A 1 305 ? 6.437 -11.885 12.119 1.00 89.69 305 GLU A C 1
ATOM 2448 O O . GLU A 1 305 ? 6.361 -10.692 11.811 1.00 89.69 305 GLU A O 1
ATOM 2453 N N . LEU A 1 306 ? 7.542 -12.595 11.901 1.00 87.44 306 LEU A N 1
ATOM 2454 C CA . LEU A 1 306 ? 8.708 -12.075 11.197 1.00 87.44 306 LEU A CA 1
ATOM 2455 C C . LEU A 1 306 ? 8.881 -12.868 9.904 1.00 87.44 306 LEU A C 1
ATOM 2457 O O . LEU A 1 306 ? 9.151 -14.068 9.926 1.00 87.44 306 LEU A O 1
ATOM 2461 N N . TRP A 1 307 ? 8.711 -12.189 8.778 1.00 83.56 307 TRP A N 1
ATOM 2462 C CA . TRP A 1 307 ? 8.690 -12.799 7.455 1.00 83.56 307 TRP A CA 1
ATOM 2463 C C . TRP A 1 307 ? 10.003 -12.571 6.718 1.00 83.56 307 TRP A C 1
ATOM 2465 O O . TRP A 1 307 ? 10.559 -11.468 6.746 1.00 83.56 307 TRP A O 1
ATOM 2475 N N . ASN A 1 308 ? 10.479 -13.597 6.008 1.00 80.12 308 ASN A N 1
ATOM 2476 C CA . ASN A 1 308 ? 11.615 -13.434 5.112 1.00 80.12 308 ASN A CA 1
ATOM 2477 C C . ASN A 1 308 ? 11.278 -12.412 4.016 1.00 80.12 308 ASN A C 1
ATOM 2479 O O . ASN A 1 308 ? 10.311 -12.556 3.268 1.00 80.12 308 ASN A O 1
ATOM 2483 N N . GLY A 1 309 ? 12.087 -11.358 3.968 1.00 70.12 309 GLY A N 1
ATOM 2484 C CA . GLY A 1 309 ? 11.990 -10.282 3.002 1.00 70.12 309 GLY A CA 1
ATOM 2485 C C . GLY A 1 309 ? 12.825 -10.503 1.739 1.00 70.12 309 GLY A C 1
ATOM 2486 O O . GLY A 1 309 ? 12.772 -9.648 0.864 1.00 70.12 309 GLY A O 1
ATOM 2487 N N . GLU A 1 310 ? 13.616 -11.565 1.638 1.00 65.19 310 GLU A N 1
ATOM 2488 C CA . GLU A 1 310 ? 14.300 -11.977 0.409 1.00 65.19 310 GLU A CA 1
ATOM 2489 C C . GLU A 1 310 ? 13.407 -13.001 -0.318 1.00 65.19 310 GLU A C 1
ATOM 2491 O O . GLU A 1 310 ? 13.203 -14.106 0.190 1.00 65.19 310 GLU A O 1
ATOM 2496 N N . LYS A 1 311 ? 12.826 -12.617 -1.461 1.00 54.38 311 LYS A N 1
ATOM 2497 C CA . LYS A 1 311 ? 12.100 -13.507 -2.379 1.00 54.38 311 LYS A CA 1
ATOM 2498 C C . LYS A 1 311 ? 12.838 -13.634 -3.696 1.00 54.38 311 LYS A C 1
ATOM 2500 O O . LYS A 1 311 ? 12.914 -12.587 -4.373 1.00 54.38 311 LYS A O 1
#

Foldseek 3Di:
DVLVVLQVAAEDEAEAEAEADDPCLLQDPPPQSLDRDQVLLCSVLVSQLVVLVVLLPRDQHPAHEYEYHYYYPNLLVAQNVVDDDDPPDPVVVDDDDDDDPPPPDQPDADVRNQRDRNDRRDHGDVSSCCSQANDSQLPPPDNDLVVVLVSLQPRRQRANHQEYEYPPSHPEQLVQVPRVLSVLLSVLVSCVSYLYAYYADEYDYDPVSCVPVPPSRDPDLQRDPSNLVSVLVSLQRYQYDHDELNHALVNNLVPDDVPRASANHQYYEYEHQCPDPPHDPVVVVVSVVSVVVVVVRHVNHNYYHYHYNPD

Organism: NCBI:txid278944

Radius of gyration: 20.47 Å; chains: 1; bounding box: 61×47×54 Å

Secondary structure (DSSP, 8-state):
-HHHHHTT--EEEEEEEPPP--TTTTT---HHHHSPPHHHHHHHHHHHHHHHHHHHTS-S-S-EEEEEEEE-GGGGTTTTTT---S-S--STTT------------PPPBTTTTEETTEE-SPPPHHHHHHHHS-TTSSSS-SSHHHHHHHHTTSPP-TTEEEEEE--S--B--S-TTTTHHHHHHHHHHGGGS---EEEEE-B--THHHHHHGGGS-S-----HHHHHHHHHHHTT-SEEEEEEEEEHHHHTT---TT---SS--EEEEEETT-STTS-HHHHHHHHHHHHHHHTT-TT--EEEEEE---

InterPro domains:
  IPR046676 Domain of unknown function DUF6546 [PF20183] (191-310)

=== Feature glossary ===
Legend for the data blocks above and below:

— What the protein is —

Sequence gives the chain of amino acids in standard one-letter code (A=alanine, C=cysteine, …, Y=tyrosine), read N→C. It is the only feature that is directly encoded by the gene; all structural features are derived from the folded form of this sequence.

The annotation block draws on four external resources. InterPro: which protein families and domains the sequence belongs to. GO: standardized terms for what the protein does, what process it participates in, and where in 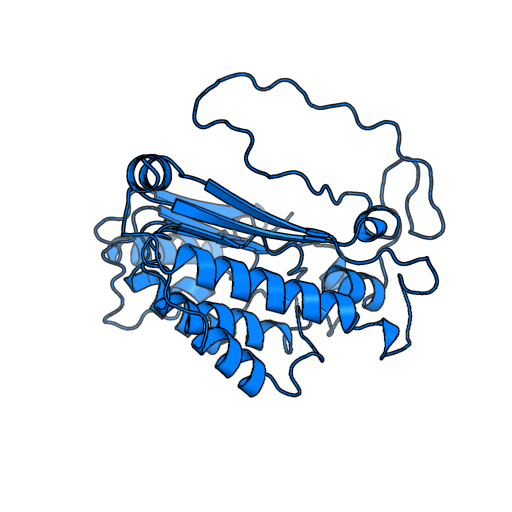the cell it acts. CATH: which structural fold it has in the CATH hierarchy. Organism: the species of origin.

— Where its atoms are —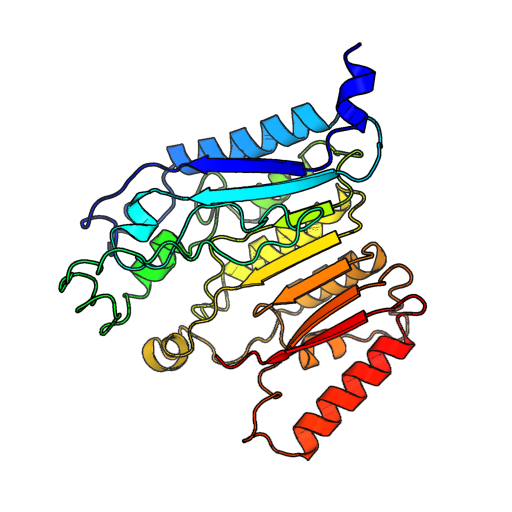

Atomic coordinates in PDBx/mmCIF format — the same representation the Protein Data Bank distributes. Each line of the _atom_site loop places one backbone atom in Cartesian space (units: ångströms, origin: arbitrary).

Six rendered views show the 3D structure from the faces of a cube — i.e. along ±x, ±y, ±z. Rendering representation is drawn randomly per protein from cartoon (secondary-structure ribbons), sticks (backbone bonds), or molecular surface; coloring is either N→C rainbow (blue at the N-terminus through red at the C-terminus) or one color per chain.

— Local backbone conformation —

DSSP 8-state secondary structure assigns each residue one of H (α-helix), G (3₁₀-helix), I (π-helix), E (extended β-strand), B (isolated β-bridge), T (hydrogen-bonded turn), S (bend), or '-' (coil). The assignment is computed from backbone hydrogen-bond geometry via the Kabsch–Sander algorithm.

P-SEA three-state annotation labels each residue as helix, strand, or coi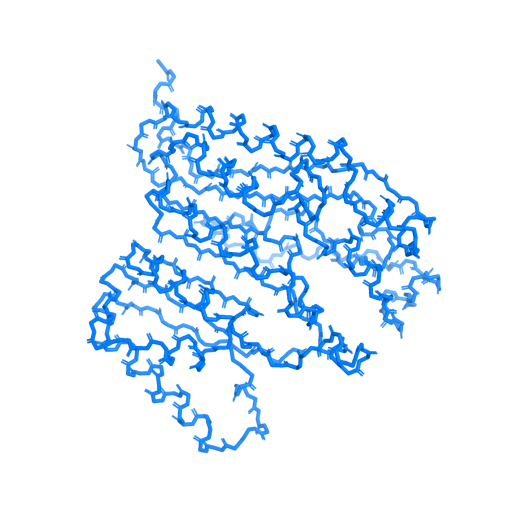l based purely on the geometry of the Cα trace. It serves as a fallback when the full backbone (and thus DSSP) is unavailable.

φ (phi) and ψ (psi) are the two rotatable backbone dihedrals per residue: φ is the C(i-1)–N–Cα–C torsion, ψ is the N–Cα–C–N(i+1) torsion, both in degrees on (−180°, 180°]. α-helical residues cluster near (−60°, −45°); β-strand residues near (−120°, +130°). A Ramachandran plot is simply a scatter of (φ, ψ) for every residue.

— Global shape and packing —

Radius of gyration (Rg) is the root-mean-square distance of Cα atoms from their centroid — a single number for overall size and compactness. A globular domain of N residues has Rg ≈ 2.2·N^0.38 Å; an extended or disordered chain has a much larger Rg. The Cα contact count is the number of residue pairs whose Cα atoms are within 8 Å and are more than four positions apart in sequence — a standard proxy for tertiary packing density. The bounding box is the smallest axis-aligned box enclosing all Cα atoms.

Accessible surface area quantifies burial. A residue with SASA near zero is packed into the hydrophobic core; one with SASA >100 Å² sits on the surface. Computed here via the Shrake–Rupley numerical algorithm with a 1.4 Å probe.

The contact map is a binary N×N matrix image: pixel (i, j) is dark where Cα_i and Cα_j are within 8 Å and |i−j|>4. Because the |i−j|>4 filter removes local helical contacts, off-diagonal stripes parallel to the main diagonal indicate parallel β-sheets; stripes perpendicular to it indicate antiparallel β-sheets. The Ramachandran plot scatters every residue's (φ, ψ) pair against the sterically allowed regions. The PAE heatmap renders the predicted-aligned-error matrix.

— Structural neighborhood —

A 3Di character summarizes, for each residue, the relative orientation of the Cα frame of its nearest spatial neighbor. Because it encodes fold topology rather than chemistry, 3Di alignments detect remote structural similarity that sequence alignment misses.

Structural nearest neighbors (via Foldseek easy-search vs the PDB). Reported per hit: target PDB id, E-value, and alignment TM-score. A TM-score above ~0.5 is the conventional threshold for 'same fold'.

— Confidence and disorder —

For AlphaFold models, the B-factor field carries pLDDT — the model's own estimate of local accuracy on a 0–100 scale. Regions with pLDDT<50 should be treated as essentially unmodeled; they often correspond to intrinsically disordered segments.

B-factor (Debye–Waller factor) reflects atomic displacement in the crystal lattice. It is an experimental observable (units Å²), not a prediction; low values mean the atom is pinned down, high values mean it moves or is heterogeneous across the crystal.

Predicted Aligned Error (PAE) is an AlphaFold confidence matrix: entry (i, j) is the expected error in the position of residue j, in ångströms, when the prediction is superimposed on the true structure at residue i. Low PAE within a block of residues means that block is internally rigid and well-predicted; high PAE between two blocks means their relative placement is uncertain even if each block individually is confident.